Protein AF-A0A9J6E8Y3-F1 (afdb_monomer_lite)

Radius of gyration: 30.63 Å; chains: 1; bounding box: 75×66×110 Å

Structure (mmCIF, N/CA/C/O backbone):
data_AF-A0A9J6E8Y3-F1
#
_entry.id   AF-A0A9J6E8Y3-F1
#
loop_
_atom_site.group_PDB
_atom_site.id
_atom_site.type_symbol
_atom_site.label_atom_id
_atom_site.label_alt_id
_atom_site.label_comp_id
_atom_site.label_asym_id
_atom_site.label_entity_id
_atom_site.label_seq_id
_atom_site.pdbx_PDB_ins_code
_atom_site.Cartn_x
_atom_site.Cartn_y
_atom_site.Cartn_z
_atom_site.occupancy
_atom_site.B_iso_or_equiv
_atom_site.auth_seq_id
_atom_site.auth_comp_id
_atom_site.auth_asym_id
_atom_site.auth_atom_id
_atom_site.pdbx_PDB_model_num
ATOM 1 N N . MET A 1 1 ? -19.024 6.541 -86.209 1.00 47.06 1 MET A N 1
ATOM 2 C CA . MET A 1 1 ? -19.039 7.442 -85.041 1.00 47.06 1 MET A CA 1
ATOM 3 C C . MET A 1 1 ? -19.073 6.530 -83.835 1.00 47.06 1 MET A C 1
ATOM 5 O O . MET A 1 1 ? -20.155 6.164 -83.417 1.00 47.06 1 MET A O 1
ATOM 9 N N . ASP A 1 2 ? -17.907 6.104 -83.358 1.00 42.78 2 ASP A N 1
ATOM 10 C CA . ASP A 1 2 ? -17.785 5.217 -82.199 1.00 42.78 2 ASP A CA 1
ATOM 11 C C . ASP A 1 2 ? -16.654 5.756 -81.327 1.00 42.78 2 ASP A C 1
ATOM 13 O O . ASP A 1 2 ? -15.483 5.717 -81.704 1.00 42.78 2 ASP A O 1
ATOM 17 N N . SER A 1 3 ? -17.037 6.342 -80.195 1.00 54.03 3 SER A N 1
ATOM 18 C CA . SER A 1 3 ? -16.137 6.921 -79.203 1.00 54.03 3 SER A CA 1
ATOM 19 C C . SER A 1 3 ? -15.977 5.929 -78.056 1.00 54.03 3 SER A C 1
ATOM 21 O O . SER A 1 3 ? -16.919 5.704 -77.298 1.00 54.03 3 SER A O 1
ATOM 23 N N . ALA A 1 4 ? -14.788 5.347 -77.918 1.00 57.12 4 ALA A N 1
ATOM 24 C CA . ALA A 1 4 ? -14.411 4.547 -76.757 1.00 57.12 4 ALA A CA 1
ATOM 25 C C . ALA A 1 4 ? -13.764 5.446 -75.681 1.00 57.12 4 ALA A C 1
ATOM 27 O O . ALA A 1 4 ? -12.891 6.252 -76.019 1.00 57.12 4 ALA A O 1
ATOM 28 N N . PRO A 1 5 ? -14.149 5.336 -74.396 1.00 63.78 5 PRO A N 1
ATOM 29 C CA . PRO A 1 5 ? -13.515 6.089 -73.323 1.00 63.78 5 PRO A CA 1
ATOM 30 C C . PRO A 1 5 ? -12.224 5.398 -72.863 1.00 63.78 5 PRO A C 1
ATOM 32 O O . PRO A 1 5 ? -12.223 4.243 -72.439 1.00 63.78 5 PRO A O 1
ATOM 35 N N . SER A 1 6 ? -11.119 6.138 -72.930 1.00 62.31 6 SER A N 1
ATOM 36 C CA . SER A 1 6 ? -9.823 5.765 -72.363 1.00 62.31 6 SER A CA 1
ATOM 37 C C . SER A 1 6 ? -9.877 5.879 -70.838 1.00 62.31 6 SER A C 1
ATOM 39 O O . SER A 1 6 ? -9.873 6.984 -70.297 1.00 62.31 6 SER A O 1
ATOM 41 N N . GLN A 1 7 ? -9.920 4.744 -70.140 1.00 59.31 7 GLN A N 1
ATOM 42 C CA . GLN A 1 7 ? -9.699 4.682 -68.696 1.00 59.31 7 GLN A CA 1
ATOM 43 C C . GLN A 1 7 ? -8.199 4.824 -68.414 1.00 59.31 7 GLN A C 1
ATOM 45 O O . GLN A 1 7 ? -7.421 3.897 -68.628 1.00 59.31 7 GLN A O 1
ATOM 50 N N . HIS A 1 8 ? -7.793 6.007 -67.957 1.00 56.06 8 HIS A N 1
ATOM 51 C CA . HIS A 1 8 ? -6.496 6.227 -67.326 1.00 56.06 8 HIS A CA 1
ATOM 52 C C . HIS A 1 8 ? -6.664 5.903 -65.838 1.00 56.06 8 HIS A C 1
ATOM 54 O O . HIS A 1 8 ? -7.360 6.618 -65.120 1.00 56.06 8 HIS A O 1
ATOM 60 N N . GLY A 1 9 ? -6.131 4.755 -65.420 1.00 51.41 9 GLY A N 1
ATOM 61 C CA . GLY A 1 9 ? -6.117 4.325 -64.028 1.00 51.41 9 GLY A CA 1
ATOM 62 C C . GLY A 1 9 ? -5.020 5.058 -63.265 1.00 51.41 9 GLY A C 1
ATOM 63 O O . GLY A 1 9 ? -3.838 4.869 -63.542 1.00 51.41 9 GLY A O 1
ATOM 64 N N . ASP A 1 10 ? -5.429 5.892 -62.315 1.00 51.56 10 ASP A N 1
ATOM 65 C CA . ASP A 1 10 ? -4.560 6.509 -61.319 1.00 51.56 10 ASP A CA 1
ATOM 66 C C . ASP A 1 10 ? -4.116 5.460 -60.282 1.00 51.56 10 ASP A C 1
ATOM 68 O O . ASP A 1 10 ? -4.697 5.334 -59.203 1.00 51.56 10 ASP A O 1
ATOM 72 N N . ASP A 1 11 ? -3.047 4.721 -60.582 1.00 52.81 11 ASP A N 1
ATOM 73 C CA . ASP A 1 11 ? -2.334 3.868 -59.617 1.00 52.81 11 ASP A CA 1
ATOM 74 C C . ASP A 1 11 ? -1.372 4.705 -58.747 1.00 52.81 11 ASP A C 1
ATOM 76 O O . ASP A 1 11 ? -0.169 4.461 -58.666 1.00 52.81 11 ASP A O 1
ATOM 80 N N . ALA A 1 12 ? -1.904 5.731 -58.079 1.00 56.31 12 ALA A N 1
ATOM 81 C CA . ALA A 1 12 ? -1.159 6.611 -57.175 1.00 56.31 12 ALA A CA 1
ATOM 82 C C . ALA A 1 12 ? -1.574 6.412 -55.708 1.00 56.31 12 ALA A C 1
ATOM 84 O O . ALA A 1 12 ? -1.752 7.372 -54.962 1.00 56.31 12 ALA A O 1
ATOM 85 N N . VAL A 1 13 ? -1.755 5.164 -55.265 1.00 60.94 13 VAL A N 1
ATOM 86 C CA . VAL A 1 13 ? -2.014 4.864 -53.844 1.00 60.94 13 VAL A CA 1
ATOM 87 C C . VAL A 1 13 ? -1.240 3.635 -53.388 1.00 60.94 13 VAL A C 1
ATOM 89 O O . VAL A 1 13 ? -1.820 2.630 -53.004 1.00 60.94 13 VAL A O 1
ATOM 92 N N . LEU A 1 14 ? 0.085 3.686 -53.362 1.00 57.25 14 LEU A N 1
ATOM 93 C CA . LEU A 1 14 ? 0.841 2.711 -52.580 1.00 57.25 14 LEU A CA 1
ATOM 94 C C . LEU A 1 14 ? 2.140 3.357 -52.109 1.00 57.25 14 LEU A C 1
ATOM 96 O O . LEU A 1 14 ? 2.824 3.990 -52.893 1.00 57.25 14 LEU A O 1
ATOM 100 N N . PHE A 1 15 ? 2.454 3.197 -50.823 1.00 56.44 15 PHE A N 1
ATOM 101 C CA . PHE A 1 15 ? 3.541 3.847 -50.070 1.00 56.44 15 PHE A CA 1
ATOM 102 C C . PHE A 1 15 ? 3.196 5.191 -49.421 1.00 56.44 15 PHE A C 1
ATOM 104 O O . PHE A 1 15 ? 3.874 6.199 -49.596 1.00 56.44 15 PHE A O 1
ATOM 111 N N . ALA A 1 16 ? 2.221 5.163 -48.505 1.00 61.44 16 ALA A N 1
ATOM 112 C CA . ALA A 1 16 ? 2.365 6.007 -47.322 1.00 61.44 16 ALA A CA 1
ATOM 113 C C . ALA A 1 16 ? 3.745 5.718 -46.684 1.00 61.44 16 ALA A C 1
ATOM 115 O O . ALA A 1 16 ? 4.087 4.537 -46.517 1.00 61.44 16 ALA A O 1
ATOM 116 N N . PRO A 1 17 ? 4.542 6.750 -46.353 1.00 79.81 17 PRO A N 1
ATOM 117 C CA . PRO A 1 17 ? 5.888 6.571 -45.828 1.00 79.81 17 PRO A CA 1
ATOM 118 C C . PRO A 1 17 ? 5.849 5.689 -44.579 1.00 79.81 17 PRO A C 1
ATOM 120 O O . PRO A 1 17 ? 4.964 5.817 -43.731 1.00 79.81 17 PRO A O 1
ATOM 123 N N . MET A 1 18 ? 6.802 4.762 -44.483 1.00 78.50 18 MET A N 1
ATOM 124 C CA . MET A 1 18 ? 6.899 3.761 -43.413 1.00 78.50 18 MET A CA 1
ATOM 125 C C . MET A 1 18 ? 6.806 4.383 -42.006 1.00 78.50 18 MET A C 1
ATOM 127 O O . MET A 1 18 ? 6.234 3.778 -41.099 1.00 78.50 18 MET A O 1
ATOM 131 N N . GLU A 1 19 ? 7.261 5.628 -41.851 1.00 77.25 19 GLU A N 1
ATOM 132 C CA . GLU A 1 19 ? 7.164 6.418 -40.619 1.00 77.25 19 GLU A CA 1
ATOM 133 C C . GLU A 1 19 ? 5.719 6.687 -40.167 1.00 77.25 19 GLU A C 1
ATOM 135 O O . GLU A 1 19 ? 5.410 6.557 -38.981 1.00 77.25 19 GLU A O 1
ATOM 140 N N . ALA A 1 20 ? 4.793 6.962 -41.093 1.00 80.69 20 ALA A N 1
ATOM 141 C CA . ALA A 1 20 ? 3.383 7.182 -40.758 1.00 80.69 20 ALA A CA 1
ATOM 142 C C . ALA A 1 20 ? 2.721 5.901 -40.218 1.00 80.69 20 ALA A C 1
ATOM 144 O O . ALA A 1 20 ? 1.856 5.950 -39.339 1.00 80.69 20 ALA A O 1
ATOM 145 N N . ARG A 1 21 ? 3.160 4.730 -40.703 1.00 83.69 21 ARG A N 1
ATOM 146 C CA . ARG A 1 21 ? 2.671 3.427 -40.225 1.00 83.69 21 ARG A CA 1
ATOM 147 C C . ARG A 1 21 ? 3.203 3.109 -38.828 1.00 83.69 21 ARG A C 1
ATOM 149 O O . ARG A 1 21 ? 2.446 2.580 -38.017 1.00 83.69 21 ARG A O 1
ATOM 156 N N . LEU A 1 22 ? 4.456 3.465 -38.534 1.00 85.19 22 LEU A N 1
ATOM 157 C CA . LEU A 1 22 ? 5.054 3.298 -37.205 1.00 85.19 22 LEU A CA 1
ATOM 158 C C . LEU A 1 22 ? 4.384 4.206 -36.164 1.00 85.19 22 LEU A C 1
ATOM 160 O O . LEU A 1 22 ? 3.933 3.706 -35.136 1.00 85.19 22 LEU A O 1
ATOM 164 N N . SER A 1 23 ? 4.195 5.494 -36.465 1.00 84.38 23 SER A N 1
ATOM 165 C CA . SER A 1 23 ? 3.504 6.429 -35.560 1.00 84.38 23 SER A CA 1
ATOM 166 C C . SER A 1 23 ? 2.048 6.013 -35.280 1.00 84.38 23 SER A C 1
ATOM 168 O O . SER A 1 23 ? 1.566 6.071 -34.142 1.00 84.38 23 SER A O 1
ATOM 170 N N . SER A 1 24 ? 1.348 5.505 -36.302 1.00 87.50 24 SER A N 1
ATOM 171 C CA . SER A 1 24 ? -0.002 4.950 -36.144 1.00 87.50 24 SER A CA 1
ATOM 172 C C . SER A 1 24 ? -0.014 3.709 -35.242 1.00 87.50 24 SER A C 1
ATOM 174 O O . SER A 1 24 ? -0.902 3.562 -34.398 1.00 87.50 24 SER A O 1
ATOM 176 N N . LEU A 1 25 ? 0.984 2.829 -35.374 1.00 86.75 25 LEU A N 1
ATOM 177 C CA . LEU A 1 25 ? 1.118 1.635 -34.540 1.00 86.75 25 LEU A CA 1
ATOM 178 C C . LEU A 1 25 ? 1.367 1.998 -33.068 1.00 86.75 25 LEU A C 1
ATOM 180 O O . LEU A 1 25 ? 0.692 1.459 -32.193 1.00 86.75 25 LEU A O 1
ATOM 184 N N . GLU A 1 26 ? 2.275 2.937 -32.796 1.00 87.62 26 GLU A N 1
ATOM 185 C CA . GLU A 1 26 ? 2.577 3.409 -31.438 1.00 87.62 26 GLU A CA 1
ATOM 186 C C . GLU A 1 26 ? 1.341 4.001 -30.758 1.00 87.62 26 GLU A C 1
ATOM 188 O O . GLU A 1 26 ? 1.025 3.655 -29.617 1.00 87.62 26 GLU A O 1
ATOM 193 N N . THR A 1 27 ? 0.580 4.818 -31.491 1.00 89.50 27 THR A N 1
ATOM 194 C CA . THR A 1 27 ? -0.667 5.414 -30.992 1.00 89.50 27 THR A CA 1
ATOM 195 C C . THR A 1 27 ? -1.702 4.339 -30.643 1.00 89.50 27 THR A C 1
ATOM 197 O O . THR A 1 27 ? -2.348 4.397 -29.592 1.00 89.50 27 THR A O 1
ATOM 200 N N . ARG A 1 28 ? -1.840 3.307 -31.487 1.00 89.56 28 ARG A N 1
ATOM 201 C CA . ARG A 1 28 ? -2.755 2.181 -31.235 1.00 89.56 28 ARG A CA 1
ATOM 202 C C . ARG A 1 28 ? -2.313 1.332 -30.046 1.00 89.56 28 ARG A C 1
ATOM 204 O O . ARG A 1 28 ? -3.158 0.936 -29.248 1.00 89.56 28 ARG A O 1
ATOM 211 N N . MET A 1 29 ? -1.015 1.070 -29.901 1.00 84.38 29 MET A N 1
ATOM 212 C CA . MET A 1 29 ? -0.484 0.330 -28.754 1.00 84.38 29 MET A CA 1
ATOM 213 C C . MET A 1 29 ? -0.703 1.090 -27.444 1.00 84.38 29 MET A C 1
ATOM 215 O O . MET A 1 29 ? -1.166 0.487 -26.478 1.00 84.38 29 MET A O 1
ATOM 219 N N . ALA A 1 30 ? -0.457 2.404 -27.420 1.00 81.62 30 ALA A N 1
ATOM 220 C CA . ALA A 1 30 ? -0.732 3.238 -26.252 1.00 81.62 30 ALA A CA 1
ATOM 221 C C . ALA A 1 30 ? -2.218 3.189 -25.850 1.00 81.62 30 ALA A C 1
ATOM 223 O O . ALA A 1 30 ? -2.527 2.978 -24.681 1.00 81.62 30 ALA A O 1
ATOM 224 N N . SER A 1 31 ? -3.133 3.284 -26.822 1.00 88.12 31 SER A N 1
ATOM 225 C CA . SER A 1 31 ? -4.583 3.202 -26.583 1.00 88.12 31 SER A CA 1
ATOM 226 C C . SER A 1 31 ? -5.043 1.835 -26.053 1.00 88.12 31 SER A C 1
ATOM 228 O O . SER A 1 31 ? -5.917 1.762 -25.185 1.00 88.12 31 SER A O 1
ATOM 230 N N . ILE A 1 32 ? -4.454 0.735 -26.534 1.00 82.38 32 ILE A N 1
ATOM 231 C CA . ILE A 1 32 ? -4.762 -0.611 -26.026 1.00 82.38 32 ILE A CA 1
ATOM 232 C C . ILE A 1 32 ? -4.298 -0.751 -24.574 1.00 82.38 32 ILE A C 1
ATOM 234 O O . ILE A 1 32 ? -5.052 -1.261 -23.747 1.00 82.38 32 ILE A O 1
ATOM 238 N N . VAL A 1 33 ? -3.090 -0.276 -24.254 1.00 76.19 33 VAL A N 1
ATOM 239 C CA . VAL A 1 33 ? -2.549 -0.335 -22.888 1.00 76.19 33 VAL A CA 1
ATOM 240 C C . VAL A 1 33 ? -3.447 0.432 -21.918 1.00 76.19 33 VAL A C 1
ATOM 242 O O . VAL A 1 33 ? -3.853 -0.147 -20.913 1.00 76.19 33 VAL A O 1
ATOM 245 N N . THR A 1 34 ? -3.855 1.662 -22.247 1.00 73.38 34 THR A N 1
ATOM 246 C CA . THR A 1 34 ? -4.758 2.442 -21.381 1.00 73.38 34 THR A CA 1
ATOM 247 C C . THR A 1 34 ? -6.118 1.765 -21.210 1.00 73.38 34 THR A C 1
ATOM 249 O O . THR A 1 34 ? -6.643 1.704 -20.106 1.00 73.38 34 THR A O 1
ATOM 252 N N . THR A 1 35 ? -6.664 1.164 -22.274 1.00 82.38 35 THR A N 1
ATOM 253 C CA . THR A 1 35 ? -7.961 0.463 -22.208 1.00 82.38 35 THR A CA 1
ATOM 254 C C . THR A 1 35 ? -7.904 -0.778 -21.309 1.00 82.38 35 THR A C 1
ATOM 256 O O . THR A 1 35 ? -8.867 -1.088 -20.604 1.00 82.38 35 THR A O 1
ATOM 259 N N . ILE A 1 36 ? -6.788 -1.515 -21.333 1.00 71.19 36 ILE A N 1
ATOM 260 C CA . ILE A 1 36 ? -6.585 -2.677 -20.458 1.00 71.19 36 ILE A CA 1
ATOM 261 C C . ILE A 1 36 ? -6.438 -2.220 -19.006 1.00 71.19 36 ILE A C 1
ATOM 263 O O . ILE A 1 36 ? -7.075 -2.806 -18.131 1.00 71.19 36 ILE A O 1
ATOM 267 N N . GLU A 1 37 ? -5.654 -1.169 -18.752 1.00 67.19 37 GLU A N 1
ATOM 268 C CA . GLU A 1 37 ? -5.503 -0.591 -17.413 1.00 67.19 37 GLU A CA 1
ATOM 269 C C . GLU A 1 37 ? -6.859 -0.158 -16.839 1.00 67.19 37 GLU A C 1
ATOM 271 O O . GLU A 1 37 ? -7.216 -0.587 -15.741 1.00 67.19 37 GLU A O 1
ATOM 276 N N . ASP A 1 38 ? -7.667 0.574 -17.611 1.00 65.69 38 ASP A N 1
ATOM 277 C CA . ASP A 1 38 ? -8.990 1.040 -17.181 1.00 65.69 38 ASP A CA 1
ATOM 278 C C . ASP A 1 38 ? -9.945 -0.124 -16.863 1.00 65.69 38 ASP A C 1
ATOM 280 O O . ASP A 1 38 ? -10.665 -0.097 -15.861 1.00 65.69 38 ASP A O 1
ATOM 284 N N . ARG A 1 39 ? -9.933 -1.192 -17.674 1.00 72.06 39 ARG A N 1
ATOM 285 C CA . ARG A 1 39 ? -10.770 -2.383 -17.441 1.00 72.06 39 ARG A CA 1
ATOM 286 C C . ARG A 1 39 ? -10.349 -3.172 -16.206 1.00 72.06 39 ARG A C 1
ATOM 288 O O . ARG A 1 39 ? -11.213 -3.646 -15.464 1.00 72.06 39 ARG A O 1
ATOM 295 N N . VAL A 1 40 ? -9.045 -3.322 -15.977 1.00 67.00 40 VAL A N 1
ATOM 296 C CA . VAL A 1 40 ? -8.519 -3.997 -14.783 1.00 67.00 40 VAL A CA 1
ATOM 297 C C . VAL A 1 40 ? -8.877 -3.195 -13.534 1.00 67.00 40 VAL A C 1
ATOM 299 O O . VAL A 1 40 ? -9.395 -3.771 -12.579 1.00 67.00 40 VAL A O 1
ATOM 302 N N . VAL A 1 41 ? -8.695 -1.871 -13.565 1.00 67.69 41 VAL A N 1
ATOM 303 C CA . VAL A 1 41 ? -9.072 -0.980 -12.459 1.00 67.69 41 VAL A CA 1
ATOM 304 C C . VAL A 1 41 ? -10.571 -1.069 -12.170 1.00 67.69 41 VAL A C 1
ATOM 306 O O . VAL A 1 41 ? -10.944 -1.300 -11.024 1.00 67.69 41 VAL A O 1
ATOM 309 N N . ALA A 1 42 ? -11.438 -0.987 -13.185 1.00 64.69 42 ALA A N 1
ATOM 310 C CA . ALA A 1 42 ? -12.888 -1.095 -12.998 1.00 64.69 42 ALA A CA 1
ATOM 311 C C . ALA A 1 42 ? -13.316 -2.450 -12.399 1.00 64.69 42 ALA A C 1
ATOM 313 O O . ALA A 1 42 ? -14.188 -2.509 -11.525 1.00 64.69 42 ALA A O 1
ATOM 314 N N . THR A 1 43 ? -12.676 -3.539 -12.830 1.00 65.25 43 THR A N 1
ATOM 315 C CA . THR A 1 43 ? -12.947 -4.888 -12.311 1.00 65.25 43 THR A CA 1
ATOM 316 C C . THR A 1 43 ? -12.526 -5.005 -10.846 1.00 65.25 43 THR A C 1
ATOM 318 O O . THR A 1 43 ? -13.314 -5.453 -10.016 1.00 65.25 43 THR A O 1
ATOM 321 N N . LEU A 1 44 ? -11.324 -4.535 -10.499 1.00 61.41 44 LEU A N 1
ATOM 322 C CA . LEU A 1 44 ? -10.839 -4.529 -9.117 1.00 61.41 44 LEU A CA 1
ATOM 323 C C . LEU A 1 44 ? -11.705 -3.638 -8.219 1.00 61.41 44 LEU A C 1
ATOM 325 O O . LEU A 1 44 ? -12.080 -4.058 -7.128 1.00 61.41 44 LEU A O 1
ATOM 329 N N . GLN A 1 45 ? -12.100 -2.452 -8.692 1.00 63.38 45 GLN A N 1
ATOM 330 C CA . GLN A 1 45 ? -12.996 -1.548 -7.966 1.00 63.38 45 GLN A CA 1
ATOM 331 C C . GLN A 1 45 ? -14.340 -2.226 -7.653 1.00 63.38 45 GLN A C 1
ATOM 333 O O . GLN A 1 45 ? -14.858 -2.091 -6.548 1.00 63.38 45 GLN A O 1
ATOM 338 N N . THR A 1 46 ? -14.881 -2.993 -8.606 1.00 60.38 46 THR A N 1
ATOM 339 C CA . THR A 1 46 ? -16.133 -3.744 -8.425 1.00 60.38 46 THR A CA 1
ATOM 340 C C . THR A 1 46 ? -15.987 -4.814 -7.345 1.00 60.38 46 THR A C 1
ATOM 342 O O . THR A 1 46 ? -16.827 -4.887 -6.454 1.00 60.38 46 THR A O 1
ATOM 345 N N . VAL A 1 47 ? -14.897 -5.589 -7.370 1.00 59.69 47 VAL A N 1
ATOM 346 C CA . VAL A 1 47 ? -14.612 -6.611 -6.347 1.00 59.69 47 VAL A CA 1
ATOM 347 C C . VAL A 1 47 ? -14.459 -5.980 -4.961 1.00 59.69 47 VAL A C 1
ATOM 349 O O . VAL A 1 47 ? -15.008 -6.490 -3.986 1.00 59.69 47 VAL A O 1
ATOM 352 N N . PHE A 1 48 ? -13.768 -4.843 -4.863 1.00 54.78 48 PHE A N 1
ATOM 353 C CA . PHE A 1 48 ? -13.579 -4.154 -3.587 1.00 54.78 48 PHE A CA 1
ATOM 354 C C . PHE A 1 48 ? -14.865 -3.529 -3.035 1.00 54.78 48 PHE A C 1
ATOM 356 O O . PHE A 1 48 ? -15.057 -3.536 -1.821 1.00 54.78 48 PHE A O 1
ATOM 363 N N . ASN A 1 49 ? -15.774 -3.057 -3.893 1.00 53.47 49 ASN A N 1
ATOM 364 C CA . ASN A 1 49 ? -17.070 -2.516 -3.469 1.00 53.47 49 ASN A CA 1
ATOM 365 C C . ASN A 1 49 ? -18.009 -3.581 -2.871 1.00 53.47 49 ASN A C 1
ATOM 367 O O . ASN A 1 49 ? -18.971 -3.228 -2.192 1.00 53.47 49 ASN A O 1
ATOM 371 N N . CYS A 1 50 ? -17.747 -4.874 -3.093 1.00 49.12 50 CYS A N 1
ATOM 372 C CA . CYS A 1 50 ? -18.523 -5.963 -2.497 1.00 49.12 50 CYS A CA 1
ATOM 373 C C . CYS A 1 50 ? -18.154 -6.259 -1.033 1.00 49.12 50 CYS A C 1
ATOM 375 O O . CYS A 1 50 ? -18.844 -7.058 -0.403 1.00 49.12 50 CYS A O 1
ATOM 377 N N . ILE A 1 51 ? -17.098 -5.644 -0.483 1.00 52.03 51 ILE A N 1
ATOM 378 C CA . ILE A 1 51 ? -16.676 -5.835 0.912 1.00 52.03 51 ILE A CA 1
ATOM 379 C C . ILE A 1 51 ? -17.248 -4.685 1.760 1.00 52.03 51 ILE A C 1
ATOM 381 O O . ILE A 1 51 ? -16.781 -3.547 1.635 1.00 52.03 51 ILE A O 1
ATOM 385 N N . PRO A 1 52 ? -18.247 -4.939 2.631 1.00 52.94 52 PRO A N 1
ATOM 386 C CA . PRO A 1 52 ? -18.839 -3.898 3.459 1.00 52.94 52 PRO A CA 1
ATOM 387 C C . PRO A 1 52 ? -17.782 -3.226 4.335 1.00 52.94 52 PRO A C 1
ATOM 389 O O . PRO A 1 52 ? -17.027 -3.886 5.043 1.00 52.94 52 PRO A O 1
ATOM 392 N N . GLY A 1 53 ? -17.744 -1.898 4.292 1.00 62.44 53 GLY A N 1
ATOM 393 C CA . GLY A 1 53 ? -16.880 -1.098 5.153 1.00 62.44 53 GLY A CA 1
ATOM 394 C C . GLY A 1 53 ? -15.462 -0.843 4.630 1.00 62.44 53 GLY A C 1
ATOM 395 O O . GLY A 1 53 ? -14.682 -0.175 5.310 1.00 62.44 53 GLY A O 1
ATOM 396 N N . MET A 1 54 ? -15.118 -1.315 3.427 1.00 53.31 54 MET A N 1
ATOM 397 C CA . MET A 1 54 ? -13.804 -1.069 2.831 1.00 53.31 54 MET A CA 1
ATOM 398 C C . MET A 1 54 ? -13.884 -0.034 1.707 1.00 53.31 54 MET A C 1
ATOM 400 O O . MET A 1 54 ? -14.725 -0.126 0.816 1.00 53.31 54 MET A O 1
ATOM 404 N N . ARG A 1 55 ? -12.983 0.957 1.729 1.00 69.75 55 ARG A N 1
ATOM 405 C CA . ARG A 1 55 ? -12.844 1.938 0.644 1.00 69.75 55 ARG A CA 1
ATOM 406 C C . ARG A 1 55 ? -11.422 1.911 0.105 1.00 69.75 55 ARG A C 1
ATOM 408 O O . ARG A 1 55 ? -10.483 2.299 0.802 1.00 69.75 55 ARG A O 1
ATOM 415 N N . VAL A 1 56 ? -11.288 1.469 -1.143 1.00 70.56 56 VAL A N 1
ATOM 416 C CA . VAL A 1 56 ? -10.032 1.529 -1.894 1.00 70.56 56 VAL A CA 1
ATOM 417 C C . VAL A 1 56 ? -10.077 2.749 -2.800 1.00 70.56 56 VAL A C 1
ATOM 419 O O . VAL A 1 56 ? -10.908 2.838 -3.707 1.00 70.56 56 VAL A O 1
ATOM 422 N N . THR A 1 57 ? -9.184 3.698 -2.542 1.00 75.94 57 THR A N 1
ATOM 423 C CA . THR A 1 57 ? -9.004 4.869 -3.403 1.00 75.94 57 THR A CA 1
ATOM 424 C C . THR A 1 57 ? -7.690 4.703 -4.150 1.00 75.94 57 THR A C 1
ATOM 426 O O . THR A 1 57 ? -6.637 4.523 -3.538 1.00 75.94 57 THR A O 1
ATOM 429 N N . GLN A 1 58 ? -7.737 4.759 -5.479 1.00 72.88 58 GLN A N 1
ATOM 430 C CA . GLN A 1 58 ? -6.533 4.841 -6.297 1.00 72.88 58 GLN A CA 1
ATOM 431 C C . GLN A 1 58 ? -6.244 6.310 -6.591 1.00 72.88 58 GLN A C 1
ATOM 433 O O . GLN A 1 58 ? -7.109 7.030 -7.093 1.00 72.88 58 GLN A O 1
ATOM 438 N N . LEU A 1 59 ? -5.035 6.772 -6.268 1.00 65.94 59 LEU A N 1
ATOM 439 C CA . LEU A 1 59 ? -4.690 8.168 -6.508 1.00 65.94 59 LEU A CA 1
ATOM 440 C C . LEU A 1 59 ? -4.372 8.397 -7.999 1.00 65.94 59 LEU A C 1
ATOM 442 O O . LEU A 1 59 ? -3.480 7.725 -8.534 1.00 65.94 59 LEU A O 1
ATOM 446 N N . PRO A 1 60 ? -5.018 9.359 -8.687 1.00 63.09 60 PRO A N 1
ATOM 447 C CA . PRO A 1 60 ? -4.708 9.635 -10.083 1.00 63.09 60 PRO A CA 1
ATOM 448 C C . PRO A 1 60 ? -3.303 10.238 -10.215 1.00 63.09 60 PRO A C 1
ATOM 450 O O . PRO A 1 60 ? -3.042 11.350 -9.749 1.00 63.09 60 PRO A O 1
ATOM 453 N N . GLN A 1 61 ? -2.385 9.545 -10.901 1.00 58.47 61 GLN A N 1
ATOM 454 C CA . GLN A 1 61 ? -1.010 10.037 -11.105 1.00 58.47 61 GLN A CA 1
ATOM 455 C C . GLN A 1 61 ? -0.965 11.408 -11.809 1.00 58.47 61 GLN A C 1
ATOM 457 O O . GLN A 1 61 ? -0.080 12.226 -11.537 1.00 58.47 61 GLN A O 1
ATOM 462 N N . HIS A 1 62 ? -1.933 11.698 -12.684 1.00 56.06 62 HIS A N 1
ATOM 463 C CA . HIS A 1 62 ? -1.999 12.956 -13.431 1.00 56.06 62 HIS A CA 1
ATOM 464 C C . HIS A 1 62 ? -2.337 14.169 -12.544 1.00 56.06 62 HIS A C 1
ATOM 466 O O . HIS A 1 62 ? -1.819 15.262 -12.786 1.00 56.06 62 HIS A O 1
ATOM 472 N N . ALA A 1 63 ? -3.129 13.989 -11.479 1.00 54.44 63 ALA A N 1
ATOM 473 C CA . ALA A 1 63 ? -3.528 15.075 -10.582 1.00 54.44 63 ALA A CA 1
ATOM 474 C C . ALA A 1 63 ? -2.321 15.661 -9.823 1.00 54.44 63 ALA A C 1
ATOM 476 O O . ALA A 1 63 ? -2.185 16.881 -9.688 1.00 54.44 63 ALA A O 1
ATOM 477 N N . LEU A 1 64 ? -1.380 14.805 -9.413 1.00 55.31 64 LEU A N 1
ATOM 478 C CA . LEU A 1 64 ? -0.144 15.228 -8.749 1.00 55.31 64 LEU A CA 1
ATOM 479 C C . LEU A 1 64 ? 0.862 15.854 -9.723 1.00 55.31 64 LEU A C 1
ATOM 481 O O . LEU A 1 64 ? 1.479 16.877 -9.410 1.00 55.31 64 LEU A O 1
ATOM 485 N N . ASN A 1 65 ? 0.990 15.308 -10.936 1.00 51.47 65 ASN A N 1
ATOM 486 C CA . ASN A 1 65 ? 1.856 15.885 -11.969 1.00 51.47 65 ASN A CA 1
ATOM 487 C C . ASN A 1 65 ? 1.371 17.276 -12.425 1.00 51.47 65 ASN A C 1
ATOM 489 O O . ASN A 1 65 ? 2.194 18.163 -12.662 1.00 51.47 65 ASN A O 1
ATOM 493 N N . SER A 1 66 ? 0.055 17.519 -12.458 1.00 52.16 66 SER A N 1
ATOM 494 C CA . SER A 1 66 ? -0.505 18.843 -12.763 1.00 52.16 66 SER A CA 1
ATOM 495 C C . SER A 1 66 ? -0.291 19.870 -11.642 1.00 52.16 66 SER A C 1
ATOM 497 O O . SER A 1 66 ? -0.167 21.062 -11.924 1.00 52.16 66 SER A O 1
ATOM 499 N N . ARG A 1 67 ? -0.223 19.453 -10.371 1.00 52.28 67 ARG A N 1
ATOM 500 C CA . ARG A 1 67 ? 0.165 20.356 -9.270 1.00 52.28 67 ARG A CA 1
ATOM 501 C C . ARG A 1 67 ? 1.663 20.677 -9.316 1.00 52.28 67 ARG A C 1
ATOM 503 O O . ARG A 1 67 ? 2.064 21.807 -9.040 1.00 52.28 67 ARG A O 1
ATOM 510 N N . ARG A 1 68 ? 2.486 19.725 -9.773 1.00 51.22 68 ARG A N 1
ATOM 511 C CA . ARG A 1 68 ? 3.934 19.895 -9.982 1.00 51.22 68 ARG A CA 1
ATOM 512 C C . ARG A 1 68 ? 4.269 20.950 -11.043 1.00 51.22 68 ARG A C 1
ATOM 514 O O . ARG A 1 68 ? 5.226 21.698 -10.856 1.00 51.22 68 ARG A O 1
ATOM 521 N N . SER A 1 69 ? 3.497 21.045 -12.128 1.00 47.09 69 SER A N 1
ATOM 522 C CA . SER A 1 69 ? 3.697 22.084 -13.154 1.00 47.09 69 SER A CA 1
ATOM 523 C C . SER A 1 69 ? 3.321 23.484 -12.655 1.00 47.09 69 SER A C 1
ATOM 525 O O . SER A 1 69 ? 3.998 24.450 -13.004 1.00 47.09 69 SER A O 1
ATOM 527 N N . LYS A 1 70 ? 2.322 23.598 -11.766 1.00 51.59 70 LYS A N 1
ATOM 528 C CA . LYS A 1 70 ? 1.982 24.864 -11.092 1.00 51.59 70 LYS A CA 1
ATOM 529 C C . LYS A 1 70 ? 3.071 25.312 -10.110 1.00 51.59 70 LYS A C 1
ATOM 531 O O . LYS A 1 70 ? 3.453 26.475 -10.148 1.00 51.59 70 LYS A O 1
ATOM 536 N N . LEU A 1 71 ? 3.643 24.399 -9.317 1.00 44.12 71 LEU A N 1
ATOM 537 C CA . LEU A 1 71 ? 4.778 24.718 -8.435 1.00 44.12 71 LEU A CA 1
ATOM 538 C C . LEU A 1 71 ? 6.058 25.075 -9.210 1.00 44.12 71 LEU A C 1
ATOM 540 O O . LEU A 1 71 ? 6.757 26.011 -8.833 1.00 44.12 71 LEU A O 1
ATOM 544 N N . LYS A 1 72 ? 6.346 24.400 -10.333 1.00 43.22 72 LYS A N 1
ATOM 545 C CA . LYS A 1 72 ? 7.467 24.785 -11.210 1.00 43.22 72 LYS A CA 1
ATOM 546 C C . LYS A 1 72 ? 7.269 26.157 -11.865 1.00 43.22 72 LYS A C 1
ATOM 548 O O . LYS A 1 72 ? 8.253 26.862 -12.048 1.00 43.22 72 LYS A O 1
ATOM 553 N N . ARG A 1 73 ? 6.032 26.567 -12.180 1.00 38.81 73 ARG A N 1
ATOM 554 C CA . ARG A 1 73 ? 5.752 27.908 -12.735 1.00 38.81 73 ARG A CA 1
ATOM 555 C C . ARG A 1 73 ? 6.043 29.041 -11.752 1.00 38.81 73 ARG A C 1
ATOM 557 O O . ARG A 1 73 ? 6.454 30.100 -12.197 1.00 38.81 73 ARG A O 1
ATOM 564 N N . VAL A 1 74 ? 5.883 28.806 -10.450 1.00 41.44 74 VAL A N 1
ATOM 565 C CA . VAL A 1 74 ? 6.230 29.788 -9.405 1.00 41.44 74 VAL A CA 1
ATOM 566 C C . VAL A 1 74 ? 7.748 29.847 -9.167 1.00 41.44 74 VAL A C 1
ATOM 568 O O . VAL A 1 74 ? 8.272 30.879 -8.774 1.00 41.44 74 VAL A O 1
ATOM 571 N N . SER A 1 75 ? 8.474 28.766 -9.469 1.00 36.75 75 SER A N 1
ATOM 572 C CA . SER A 1 75 ? 9.931 28.667 -9.291 1.00 36.75 75 SER A CA 1
ATOM 573 C C . SER A 1 75 ? 10.762 29.131 -10.498 1.00 36.75 75 SER A C 1
ATOM 575 O O . SER A 1 75 ? 11.974 29.257 -10.358 1.00 36.75 75 SER A O 1
ATOM 577 N N . ASN A 1 76 ? 10.160 29.349 -11.674 1.00 31.41 76 ASN A N 1
ATOM 578 C CA . ASN A 1 76 ? 10.895 29.652 -12.916 1.00 31.41 76 ASN A CA 1
ATOM 579 C C . ASN A 1 76 ? 10.906 31.138 -13.311 1.00 31.41 76 ASN A C 1
ATOM 581 O O . ASN A 1 76 ? 11.346 31.480 -14.405 1.00 31.41 76 ASN A O 1
ATOM 585 N N . SER A 1 77 ? 10.467 32.031 -12.429 1.00 35.31 77 SER A N 1
ATOM 586 C CA . SER A 1 77 ? 10.642 33.476 -12.580 1.00 35.31 77 SER A CA 1
ATOM 587 C C . SER A 1 77 ? 11.789 33.974 -11.700 1.00 35.31 77 SER A C 1
ATOM 589 O O . SER A 1 77 ? 11.556 34.767 -10.799 1.00 35.31 77 SER A O 1
ATOM 591 N N . GLN A 1 78 ? 13.011 33.480 -11.930 1.00 33.56 78 GLN A N 1
ATOM 592 C CA . GLN A 1 78 ? 14.266 34.187 -11.633 1.00 33.56 78 GLN A CA 1
ATOM 593 C C . GLN A 1 78 ? 15.497 33.387 -12.091 1.00 33.56 78 GLN A C 1
ATOM 595 O O . GLN A 1 78 ? 15.559 32.173 -11.927 1.00 33.56 78 GLN A O 1
ATOM 600 N N . ALA A 1 79 ? 16.484 34.140 -12.586 1.00 28.45 79 ALA A N 1
ATOM 601 C CA . ALA A 1 79 ? 17.892 33.796 -12.800 1.00 28.45 79 ALA A CA 1
ATOM 602 C C . ALA A 1 79 ? 18.266 32.983 -14.058 1.00 28.45 79 ALA A C 1
ATOM 604 O O . ALA A 1 79 ? 18.483 31.776 -14.032 1.00 28.45 79 ALA A O 1
ATOM 605 N N . SER A 1 80 ? 18.475 33.726 -15.148 1.00 30.38 80 SER A N 1
ATOM 606 C CA . SER A 1 80 ? 19.479 33.436 -16.174 1.00 30.38 80 SER A CA 1
ATOM 607 C C . SER A 1 80 ? 20.874 33.831 -15.673 1.00 30.38 80 SER A C 1
ATOM 609 O O . SER A 1 80 ? 21.051 34.993 -15.315 1.00 30.38 80 SER A O 1
ATOM 611 N N . TRP A 1 81 ? 21.858 32.930 -15.718 1.00 23.89 81 TRP A N 1
ATOM 612 C CA . TRP A 1 81 ? 23.291 33.272 -15.699 1.00 23.89 81 TRP A CA 1
ATOM 613 C C . TRP A 1 81 ? 24.081 32.300 -16.601 1.00 23.89 81 TRP A C 1
ATOM 615 O O . TRP A 1 81 ? 23.595 31.195 -16.857 1.00 23.89 81 TRP A O 1
ATOM 625 N N . PRO A 1 82 ? 25.227 32.731 -17.165 1.00 29.69 82 PRO A N 1
ATOM 626 C CA . PRO A 1 82 ? 25.691 32.287 -18.478 1.00 29.69 82 PRO A CA 1
ATOM 627 C C . PRO A 1 82 ? 26.688 31.119 -18.459 1.00 29.69 82 PRO A C 1
ATOM 629 O O . PRO A 1 82 ? 27.317 30.808 -17.450 1.00 29.69 82 PRO A O 1
ATOM 632 N N . LEU A 1 83 ? 26.830 30.519 -19.646 1.00 26.38 83 LEU A N 1
ATOM 633 C CA . LEU A 1 83 ? 27.878 29.584 -20.057 1.00 26.38 83 LEU A CA 1
ATOM 634 C C . LEU A 1 83 ? 29.290 30.157 -19.851 1.00 26.38 83 LEU A C 1
ATOM 636 O O . LEU A 1 83 ? 29.556 31.268 -20.300 1.00 26.38 83 LEU A O 1
ATOM 640 N N . SER A 1 84 ? 30.204 29.300 -19.386 1.00 25.19 84 SER A N 1
ATOM 641 C CA . SER A 1 84 ? 31.619 29.312 -19.780 1.00 25.19 84 SER A CA 1
ATOM 642 C C . SER A 1 84 ? 32.134 27.875 -19.918 1.00 25.19 84 SER A C 1
ATOM 644 O O . SER A 1 84 ? 31.874 27.025 -19.069 1.00 25.19 84 SER A O 1
ATOM 646 N N . GLN A 1 85 ? 32.836 27.620 -21.022 1.00 24.16 85 GLN A N 1
ATOM 647 C CA . GLN A 1 85 ? 33.588 26.401 -21.340 1.00 24.16 85 GLN A CA 1
ATOM 648 C C . GLN A 1 85 ? 34.957 26.400 -20.627 1.00 24.16 85 GLN A C 1
ATOM 650 O O . GLN A 1 85 ? 35.446 27.475 -20.288 1.00 24.16 85 GLN A O 1
ATOM 655 N N . VAL A 1 86 ? 35.596 25.225 -20.486 1.00 23.52 86 VAL A N 1
ATOM 656 C CA . VAL A 1 86 ? 36.929 24.868 -21.049 1.00 23.52 86 VAL A CA 1
ATOM 657 C C . VAL A 1 86 ? 37.554 23.634 -20.348 1.00 23.52 86 VAL A C 1
ATOM 659 O O . VAL A 1 86 ? 37.586 23.548 -19.127 1.00 23.52 86 VAL A O 1
ATOM 662 N N . ALA A 1 87 ? 38.095 22.754 -21.206 1.00 25.11 87 ALA A N 1
ATOM 663 C CA . ALA A 1 87 ? 39.194 21.776 -21.089 1.00 25.11 87 ALA A CA 1
ATOM 664 C C . ALA A 1 87 ? 39.080 20.484 -20.252 1.00 25.11 87 ALA A C 1
ATOM 666 O O . ALA A 1 87 ? 38.935 20.475 -19.035 1.00 25.11 87 ALA A O 1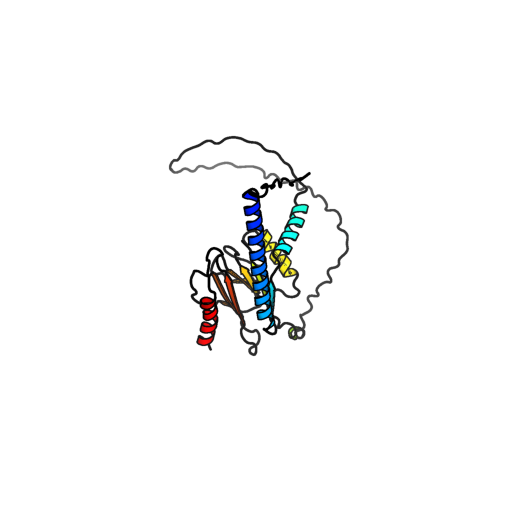
ATOM 667 N N . ALA A 1 88 ? 39.314 19.386 -20.978 1.00 26.83 88 ALA A N 1
ATOM 668 C CA . ALA A 1 88 ? 39.809 18.100 -20.510 1.00 26.83 88 ALA A CA 1
ATOM 669 C C . ALA A 1 88 ? 41.338 18.131 -20.333 1.00 26.83 88 ALA A C 1
ATOM 671 O O . ALA A 1 88 ? 42.014 18.740 -21.161 1.00 26.83 88 ALA A O 1
ATOM 672 N N . VAL A 1 89 ? 41.860 17.413 -19.331 1.00 26.23 89 VAL A N 1
ATOM 673 C CA . VAL A 1 89 ? 43.214 16.828 -19.312 1.00 26.23 89 VAL A CA 1
ATOM 674 C C . VAL A 1 89 ? 43.162 15.508 -18.532 1.00 26.23 89 VAL A C 1
ATOM 676 O O . VAL A 1 89 ? 42.438 15.384 -17.544 1.00 26.23 89 VAL A O 1
ATOM 679 N N . ASP A 1 90 ? 43.910 14.547 -19.057 1.00 29.03 90 ASP A N 1
ATOM 680 C CA . ASP A 1 90 ? 44.076 13.150 -18.672 1.00 29.03 90 ASP A CA 1
ATOM 681 C C . ASP A 1 90 ? 45.039 12.910 -17.485 1.00 29.03 90 ASP A C 1
ATOM 683 O O . ASP A 1 90 ? 45.847 13.761 -17.127 1.00 29.03 90 ASP A O 1
ATOM 687 N N . GLU A 1 91 ? 44.978 11.662 -17.006 1.00 31.14 91 GLU A N 1
ATOM 688 C CA . GLU A 1 91 ? 46.054 10.809 -16.462 1.00 31.14 91 GLU A CA 1
ATOM 689 C C . GLU A 1 91 ? 46.639 10.919 -15.025 1.00 31.14 91 GLU A C 1
ATOM 691 O O . GLU A 1 91 ? 47.240 11.897 -14.595 1.00 31.14 91 GLU A O 1
ATOM 696 N N . GLN A 1 92 ? 46.602 9.726 -14.401 1.00 28.80 92 GLN A N 1
ATOM 697 C CA . GLN A 1 92 ? 47.667 8.989 -13.695 1.00 28.80 92 GLN A CA 1
ATOM 698 C C . GLN A 1 92 ? 47.841 9.014 -12.157 1.00 28.80 92 GLN A C 1
ATOM 700 O O . GLN A 1 92 ? 47.935 10.024 -11.470 1.00 28.80 92 GLN A O 1
ATOM 705 N N . SER A 1 93 ? 47.936 7.766 -11.684 1.00 34.66 93 SER A N 1
ATOM 706 C CA . SER A 1 93 ? 48.277 7.157 -10.397 1.00 34.66 93 SER A CA 1
ATOM 707 C C . SER A 1 93 ? 49.571 7.639 -9.721 1.00 34.66 93 SER A C 1
ATOM 709 O O . SER A 1 93 ? 50.567 7.829 -10.408 1.00 34.66 93 SER A O 1
ATOM 711 N N . ASN A 1 94 ? 49.617 7.658 -8.374 1.00 34.34 94 ASN A N 1
ATOM 712 C CA . ASN A 1 94 ? 50.494 6.787 -7.551 1.00 34.34 94 ASN A CA 1
ATOM 713 C C . ASN A 1 94 ? 50.554 7.134 -6.038 1.00 34.34 94 ASN A C 1
ATOM 715 O O . ASN A 1 94 ? 50.628 8.288 -5.639 1.00 34.34 94 ASN A O 1
ATOM 719 N N . SER A 1 95 ? 50.548 6.056 -5.238 1.00 36.31 95 SER A N 1
ATOM 720 C CA . SER A 1 95 ? 51.266 5.738 -3.977 1.00 36.31 95 SER A CA 1
ATOM 721 C C . SER A 1 95 ? 51.611 6.785 -2.888 1.00 36.31 95 SER A C 1
ATOM 723 O O . SER A 1 95 ? 52.408 7.689 -3.102 1.00 36.31 95 SER A O 1
ATOM 725 N N . SER A 1 96 ? 51.153 6.469 -1.666 1.00 39.78 96 SER A N 1
ATOM 726 C CA . SER A 1 96 ? 51.876 6.327 -0.374 1.00 39.78 96 SER A CA 1
ATOM 727 C C . SER A 1 96 ? 52.983 7.317 0.061 1.00 39.78 96 SER A C 1
ATOM 729 O O . SER A 1 96 ? 54.026 7.389 -0.580 1.00 39.78 96 SER A O 1
ATOM 731 N N . THR A 1 97 ? 52.878 7.868 1.289 1.00 34.44 97 THR A N 1
ATOM 732 C CA . THR A 1 97 ? 53.709 7.555 2.500 1.00 34.44 97 THR A CA 1
ATOM 733 C C . THR A 1 97 ? 53.778 8.723 3.522 1.00 34.44 97 THR A C 1
ATOM 735 O O . THR A 1 97 ? 54.105 9.846 3.170 1.00 34.44 97 THR A O 1
ATOM 738 N N . ALA A 1 98 ? 53.458 8.387 4.782 1.00 38.66 98 ALA A N 1
ATOM 739 C CA . ALA A 1 98 ? 53.872 8.857 6.125 1.00 38.66 98 ALA A CA 1
ATOM 740 C C . ALA A 1 98 ? 54.358 10.299 6.483 1.00 38.66 98 ALA A C 1
ATOM 742 O O . ALA A 1 98 ? 55.280 10.848 5.895 1.00 38.66 98 ALA A O 1
ATOM 743 N N . THR A 1 99 ? 53.830 10.742 7.645 1.00 39.03 99 THR A N 1
ATOM 744 C CA . THR A 1 99 ? 54.442 11.471 8.797 1.00 39.03 99 THR A CA 1
ATOM 745 C C . THR A 1 99 ? 55.093 12.851 8.623 1.00 39.03 99 THR A C 1
ATOM 747 O O . THR A 1 99 ? 56.165 12.962 8.046 1.00 39.03 99 THR A O 1
ATOM 750 N N . SER A 1 100 ? 54.544 13.871 9.303 1.00 40.50 100 SER A N 1
ATOM 751 C CA . SER A 1 100 ? 55.116 14.442 10.545 1.00 40.50 100 SER A CA 1
ATOM 752 C C . SER A 1 100 ? 54.344 15.674 11.038 1.00 40.50 100 SER A C 1
ATOM 754 O O . SER A 1 100 ? 53.770 16.433 10.262 1.00 40.50 100 SER A O 1
ATOM 756 N N . GLU A 1 101 ? 54.345 15.833 12.359 1.00 44.06 101 GLU A N 1
ATOM 757 C CA . GLU A 1 101 ? 53.819 16.955 13.138 1.00 44.06 101 GLU A CA 1
ATOM 758 C C . GLU A 1 101 ? 54.641 18.242 12.925 1.00 44.06 101 GLU A C 1
ATOM 760 O O . GLU A 1 101 ? 55.831 18.162 12.634 1.00 44.06 101 GLU A O 1
ATOM 765 N N . VAL A 1 102 ? 54.026 19.417 13.128 1.00 44.66 102 VAL A N 1
ATOM 766 C CA . VAL A 1 102 ? 54.541 20.535 13.953 1.00 44.66 102 VAL A CA 1
ATOM 767 C C . VAL A 1 102 ? 53.534 21.696 13.957 1.00 44.66 102 VAL A C 1
ATOM 769 O O . VAL A 1 102 ? 52.961 22.089 12.944 1.00 44.66 102 VAL A O 1
ATOM 772 N N . SER A 1 103 ? 53.335 22.215 15.163 1.00 43.94 103 SER A N 1
ATOM 773 C CA . SER A 1 103 ? 52.461 23.296 15.608 1.00 43.94 103 SER A CA 1
ATOM 774 C C . SER A 1 103 ? 52.799 24.685 15.049 1.00 43.94 103 SER A C 1
ATOM 776 O O . SER A 1 103 ? 53.962 24.994 14.817 1.00 43.94 103 SER A O 1
ATOM 778 N N . THR A 1 104 ? 51.784 25.558 14.988 1.00 38.09 104 THR A N 1
ATOM 779 C CA . THR A 1 104 ? 51.714 26.965 15.472 1.00 38.09 104 THR A CA 1
ATOM 780 C C . THR A 1 104 ? 50.816 27.812 14.566 1.00 38.09 104 THR A C 1
ATOM 782 O O . THR A 1 104 ? 50.870 27.696 13.348 1.00 38.09 104 THR A O 1
ATOM 785 N N . GLY A 1 105 ? 49.998 28.695 15.153 1.00 36.19 105 GLY A N 1
ATOM 786 C CA . GLY A 1 105 ? 49.335 29.749 14.377 1.00 36.19 105 GLY A CA 1
ATOM 787 C C . GLY A 1 105 ? 48.003 30.231 14.934 1.00 36.19 105 GLY A C 1
ATOM 788 O O . GLY A 1 105 ? 46.947 29.733 14.568 1.00 36.19 105 GLY A O 1
ATOM 789 N N . LEU A 1 106 ? 48.068 31.231 15.808 1.00 42.19 106 LEU A N 1
ATOM 790 C CA . LEU A 1 106 ? 46.949 32.046 16.273 1.00 42.19 106 LEU A CA 1
ATOM 791 C C . LEU A 1 106 ? 46.268 32.836 15.135 1.00 42.19 106 LEU A C 1
ATOM 793 O O . LEU A 1 106 ? 46.923 33.276 14.198 1.00 42.19 106 LEU A O 1
ATOM 797 N N . SER A 1 107 ? 45.004 33.201 15.391 1.00 40.75 107 SER A N 1
ATOM 798 C CA . SER A 1 107 ? 44.371 34.470 14.983 1.00 40.75 107 SER A CA 1
ATOM 799 C C . SER A 1 107 ? 43.808 34.590 13.554 1.00 40.75 107 SER A C 1
ATOM 801 O O . SER A 1 107 ? 44.511 34.884 12.596 1.00 40.75 107 SER A O 1
ATOM 803 N N . SER A 1 108 ? 42.478 34.569 13.417 1.00 39.84 108 SER A N 1
ATOM 804 C CA . SER A 1 108 ? 41.670 35.805 13.357 1.00 39.84 108 SER A CA 1
ATOM 805 C C . SER A 1 108 ? 40.319 35.609 12.641 1.00 39.84 108 SER A C 1
ATOM 807 O O . SER A 1 108 ? 40.223 34.992 11.590 1.00 39.84 108 SER A O 1
ATOM 809 N N . ARG A 1 109 ? 39.286 36.206 13.252 1.00 41.94 109 ARG A N 1
ATOM 810 C CA . ARG A 1 109 ? 38.065 36.798 12.668 1.00 41.94 109 ARG A CA 1
ATOM 811 C C . ARG A 1 109 ? 37.173 35.950 11.746 1.00 41.94 109 ARG A C 1
ATOM 813 O O . ARG A 1 109 ? 37.383 35.826 10.547 1.00 41.94 109 ARG A O 1
ATOM 820 N N . ALA A 1 110 ? 36.037 35.559 12.324 1.00 47.94 110 ALA A N 1
ATOM 821 C CA . ALA A 1 110 ? 34.815 35.221 11.607 1.00 47.94 110 ALA A CA 1
ATOM 822 C C . ALA A 1 110 ? 34.285 36.422 10.788 1.00 47.94 110 ALA A C 1
ATOM 824 O O . ALA A 1 110 ? 34.160 37.519 11.344 1.00 47.94 110 ALA A O 1
ATOM 825 N N . PRO A 1 111 ? 33.914 36.241 9.508 1.00 55.38 111 PRO A N 1
ATOM 826 C CA . PRO A 1 111 ? 33.092 37.205 8.797 1.00 55.38 111 PRO A CA 1
ATOM 827 C C . PRO A 1 111 ? 31.624 37.024 9.200 1.00 55.38 111 PRO A C 1
ATOM 829 O O . PRO A 1 111 ? 30.992 35.998 8.952 1.00 55.38 111 PRO A O 1
ATOM 832 N N . VAL A 1 112 ? 31.095 38.054 9.854 1.00 53.72 112 VAL A N 1
ATOM 833 C CA . VAL A 1 112 ? 29.676 38.218 10.169 1.00 53.72 112 VAL A CA 1
ATOM 834 C C . VAL A 1 112 ? 28.922 38.445 8.856 1.00 53.72 112 VAL A C 1
ATOM 836 O O . VAL A 1 112 ? 29.249 39.351 8.093 1.00 53.72 112 VAL A O 1
ATOM 839 N N . SER A 1 113 ? 27.934 37.598 8.580 1.00 51.09 113 SER A N 1
ATOM 840 C CA . SER A 1 113 ? 27.037 37.725 7.429 1.00 51.09 113 SER A CA 1
ATOM 841 C C . SER A 1 113 ? 26.080 38.911 7.628 1.00 51.09 113 SER A C 1
ATOM 843 O O . SER A 1 113 ? 25.427 38.976 8.673 1.00 51.09 113 SER A O 1
ATOM 845 N N . PRO A 1 114 ? 25.940 39.836 6.658 1.00 55.25 114 PRO A N 1
ATOM 846 C CA . PRO A 1 114 ? 24.890 40.840 6.694 1.00 55.25 114 PRO A CA 1
ATOM 847 C C . PRO A 1 114 ? 23.598 40.234 6.131 1.00 55.25 114 PRO A C 1
ATOM 849 O O . PRO A 1 114 ? 23.334 40.286 4.931 1.00 55.25 114 PRO A O 1
ATOM 852 N N . PHE A 1 115 ? 22.773 39.656 7.005 1.00 41.56 115 PHE A N 1
ATOM 853 C CA . PHE A 1 115 ? 21.360 39.452 6.696 1.00 41.56 115 PHE A CA 1
ATOM 854 C C . PHE A 1 115 ? 20.662 40.813 6.748 1.00 41.56 115 PHE A C 1
ATOM 856 O O . PHE A 1 115 ? 20.372 41.343 7.820 1.00 41.56 115 PHE A O 1
ATOM 863 N N . ALA A 1 116 ? 20.415 41.392 5.575 1.00 44.47 116 ALA A N 1
ATOM 864 C CA . ALA A 1 116 ? 19.475 42.489 5.432 1.00 44.47 116 ALA A CA 1
ATOM 865 C C . ALA A 1 116 ? 18.063 41.955 5.723 1.00 44.47 116 ALA A C 1
ATOM 867 O O . ALA A 1 116 ? 17.530 41.119 4.991 1.00 44.47 116 ALA A O 1
ATOM 868 N N . LEU A 1 117 ? 17.496 42.429 6.829 1.00 46.53 117 LEU A N 1
ATOM 869 C CA . LEU A 1 117 ? 16.100 42.280 7.212 1.00 46.53 117 LEU A CA 1
ATOM 870 C C . LEU A 1 117 ? 15.244 43.029 6.178 1.00 46.53 117 LEU A C 1
ATOM 872 O O . LEU A 1 117 ? 15.100 44.247 6.244 1.00 46.53 117 LEU A O 1
ATOM 876 N N . VAL A 1 118 ? 14.739 42.310 5.178 1.00 49.00 118 VAL A N 1
ATOM 877 C CA . VAL A 1 118 ? 13.679 42.804 4.295 1.00 49.00 118 VAL A CA 1
ATOM 878 C C . VAL A 1 118 ? 12.361 42.375 4.922 1.00 49.00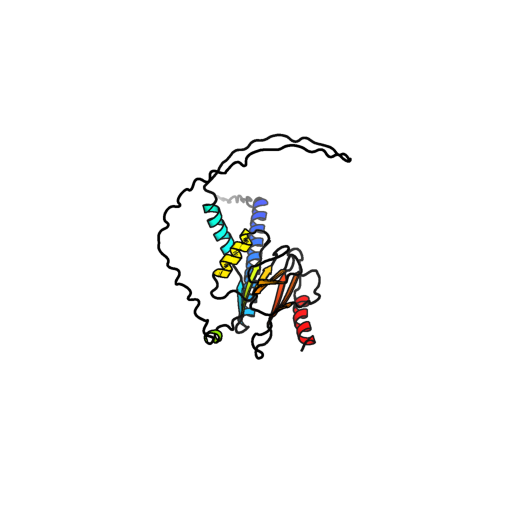 118 VAL A C 1
ATOM 880 O O . VAL A 1 118 ? 12.066 41.180 4.982 1.00 49.00 118 VAL A O 1
ATOM 883 N N . ASP A 1 119 ? 11.594 43.347 5.411 1.00 48.69 119 ASP A N 1
ATOM 884 C CA . ASP A 1 119 ? 10.239 43.123 5.906 1.00 48.69 119 ASP A CA 1
ATOM 885 C C . ASP A 1 119 ? 9.370 42.503 4.796 1.00 48.69 119 ASP A C 1
ATOM 887 O O . ASP A 1 119 ? 9.274 43.066 3.698 1.00 48.69 119 ASP A O 1
ATOM 891 N N . PRO A 1 120 ? 8.727 41.345 5.032 1.00 59.50 120 PRO A N 1
ATOM 892 C CA . PRO A 1 120 ? 7.767 40.808 4.086 1.00 59.50 120 PRO A CA 1
ATOM 893 C C . PRO A 1 120 ? 6.510 41.698 4.043 1.00 59.50 120 PRO A C 1
ATOM 895 O O . PRO A 1 120 ? 6.055 42.183 5.082 1.00 59.50 120 PRO A O 1
ATOM 898 N N . PRO A 1 121 ? 5.902 41.895 2.859 1.00 55.38 121 PRO A N 1
ATOM 899 C CA . PRO A 1 121 ? 4.676 42.671 2.727 1.00 55.38 121 PRO A CA 1
ATOM 900 C C . PRO A 1 121 ? 3.516 42.010 3.494 1.00 55.38 121 PRO A C 1
ATOM 902 O O . PRO A 1 121 ? 3.437 40.776 3.546 1.00 55.38 121 PRO A O 1
AT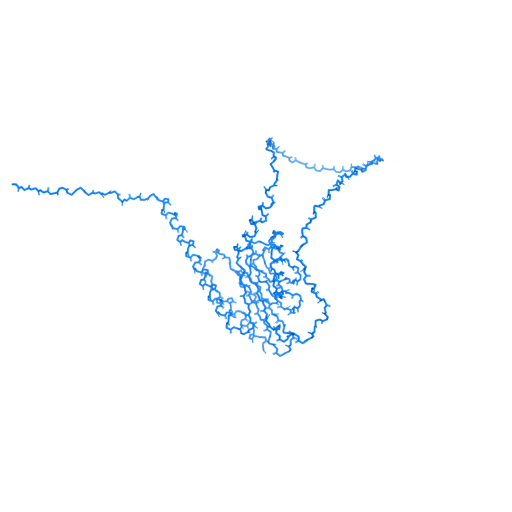OM 905 N N . PRO A 1 122 ? 2.581 42.799 4.057 1.00 45.78 122 PRO A N 1
ATOM 906 C CA . PRO A 1 122 ? 1.434 42.262 4.774 1.00 45.78 122 PRO A CA 1
ATOM 907 C C . PRO A 1 122 ? 0.548 41.461 3.815 1.00 45.78 122 PRO A C 1
ATOM 909 O O . PRO A 1 122 ? -0.005 41.992 2.850 1.00 45.78 122 PRO A O 1
ATOM 912 N N . LEU A 1 123 ? 0.418 40.161 4.081 1.00 46.44 123 LEU A N 1
ATOM 913 C CA . LEU A 1 123 ? -0.517 39.302 3.364 1.00 46.44 123 LEU A CA 1
ATOM 914 C C . LEU A 1 123 ? -1.963 39.645 3.761 1.00 46.44 123 LEU A C 1
ATOM 916 O O . LEU A 1 123 ? -2.230 39.933 4.932 1.00 46.44 123 LEU A O 1
ATOM 920 N N . PRO A 1 124 ? -2.916 39.590 2.815 1.00 36.06 124 PRO A N 1
ATOM 921 C CA . PRO A 1 124 ? -4.314 39.871 3.094 1.00 36.06 124 PRO A CA 1
ATOM 922 C C . PRO A 1 124 ? -4.900 38.836 4.062 1.00 36.06 124 PRO A C 1
ATOM 924 O O . PRO A 1 124 ? -4.992 37.643 3.770 1.00 36.06 124 PRO A O 1
ATOM 927 N N . LEU A 1 125 ? -5.348 39.334 5.215 1.00 42.97 125 LEU A N 1
ATOM 928 C CA . LEU A 1 125 ? -6.273 38.665 6.121 1.00 42.97 125 LEU A CA 1
ATOM 929 C C . LEU A 1 125 ? -7.543 38.269 5.362 1.00 42.97 125 LEU A C 1
ATOM 931 O O . LEU A 1 125 ? -8.360 39.130 5.037 1.00 42.97 125 LEU A O 1
ATOM 935 N N . LYS A 1 126 ? -7.715 36.970 5.112 1.00 41.84 126 LYS A N 1
ATOM 936 C CA . LYS A 1 126 ? -9.006 36.260 5.077 1.00 41.84 126 LYS A CA 1
ATOM 937 C C . LYS A 1 126 ? -8.751 34.797 4.745 1.00 41.84 126 LYS A C 1
ATOM 939 O O . LYS A 1 126 ? -8.630 34.444 3.588 1.00 41.84 126 LYS A O 1
ATOM 944 N N . TYR A 1 127 ? -8.626 33.989 5.786 1.00 33.00 127 TYR A N 1
ATOM 945 C CA . TYR A 1 127 ? -9.393 32.767 6.028 1.00 33.00 127 TYR A CA 1
ATOM 946 C C . TYR A 1 127 ? -9.002 32.368 7.443 1.00 33.00 127 TYR A C 1
ATOM 948 O O . TYR A 1 127 ? -7.894 31.897 7.678 1.00 33.00 127 TYR A O 1
ATOM 956 N N . ALA A 1 128 ? -9.880 32.656 8.403 1.00 30.41 128 ALA A N 1
ATOM 957 C CA . ALA A 1 128 ? -9.747 32.071 9.722 1.00 30.41 128 ALA A CA 1
ATOM 958 C C . ALA A 1 128 ? -9.802 30.548 9.526 1.00 30.41 128 ALA A C 1
ATOM 960 O O . ALA A 1 128 ? -10.824 30.055 9.038 1.00 30.41 128 ALA A O 1
ATOM 961 N N . PRO A 1 129 ? -8.744 29.791 9.861 1.00 38.97 129 PRO A N 1
ATOM 962 C CA . PRO A 1 129 ? -8.942 28.385 10.118 1.00 38.97 129 PRO A CA 1
ATOM 963 C C . PRO A 1 129 ? -9.872 28.358 11.322 1.00 38.97 129 PRO A C 1
ATOM 965 O O . PRO A 1 129 ? -9.543 28.908 12.376 1.00 38.97 129 PRO A O 1
ATOM 968 N N . THR A 1 130 ? -11.069 27.800 11.156 1.00 38.09 130 THR A N 1
ATOM 969 C CA . THR A 1 130 ? -11.883 27.412 12.300 1.00 38.09 130 THR A CA 1
ATOM 970 C C . THR A 1 130 ? -10.964 26.582 13.176 1.00 38.09 130 THR A C 1
ATOM 972 O O . THR A 1 130 ? -10.528 25.509 12.765 1.00 38.09 130 THR A O 1
ATOM 975 N N . MET A 1 131 ? -10.575 27.155 14.316 1.00 34.84 131 MET A N 1
ATOM 976 C CA . MET A 1 131 ? -9.781 26.503 15.340 1.00 34.84 131 MET A CA 1
ATOM 977 C C . MET A 1 131 ? -10.415 25.135 15.552 1.00 34.84 131 MET A C 1
ATOM 979 O O . MET A 1 131 ? -11.523 25.048 16.083 1.00 34.84 131 MET A O 1
ATOM 983 N N . ALA A 1 132 ? -9.750 24.085 15.065 1.00 42.84 132 ALA A N 1
ATOM 984 C CA . ALA A 1 132 ? -10.062 22.727 15.445 1.00 42.84 132 ALA A CA 1
ATOM 985 C C . ALA A 1 132 ? -9.842 22.707 16.951 1.00 42.84 132 ALA A C 1
ATOM 987 O O . ALA A 1 132 ? -8.709 22.699 17.436 1.00 42.84 132 ALA A O 1
ATOM 988 N N . SER A 1 133 ? -10.936 22.851 17.691 1.00 37.56 133 SER A N 1
ATOM 989 C CA . SER A 1 133 ? -10.915 22.735 19.126 1.00 37.56 133 SER A CA 1
ATOM 990 C C . SER A 1 133 ? -10.352 21.350 19.407 1.00 37.56 133 SER A C 1
ATOM 992 O O . SER A 1 133 ? -10.924 20.325 19.035 1.00 37.56 133 SER A O 1
ATOM 994 N N . ASN A 1 134 ? -9.201 21.313 20.071 1.00 44.34 134 ASN A N 1
ATOM 995 C CA . ASN A 1 134 ? -8.710 20.124 20.755 1.00 44.34 134 ASN A CA 1
ATOM 996 C C . ASN A 1 134 ? -9.611 19.857 21.971 1.00 44.34 134 ASN A C 1
ATOM 998 O O . ASN A 1 134 ? -9.147 19.762 23.104 1.00 44.34 134 ASN A O 1
ATOM 1002 N N . GLY A 1 135 ? -10.927 19.802 21.749 1.00 44.66 135 GLY A N 1
ATOM 1003 C CA . GLY A 1 135 ? -11.858 19.276 22.719 1.00 44.66 135 GLY A CA 1
ATOM 1004 C C . GLY A 1 135 ? -11.514 17.804 22.945 1.00 44.66 135 GLY A C 1
ATOM 1005 O O . GLY A 1 135 ? -11.092 17.123 22.001 1.00 44.66 135 GLY A O 1
ATOM 1006 N N . PRO A 1 136 ? -11.658 17.291 24.177 1.00 53.91 136 PRO A N 1
ATOM 1007 C CA . PRO A 1 136 ? -11.526 15.866 24.434 1.00 53.91 136 PRO A CA 1
ATOM 1008 C C . PRO A 1 136 ? -12.464 15.141 23.470 1.00 53.91 136 PRO A C 1
ATOM 1010 O O . PRO A 1 136 ? -13.679 15.312 23.547 1.00 53.91 136 PRO A O 1
ATOM 1013 N N . ARG A 1 137 ? -11.887 14.408 22.506 1.00 54.44 137 ARG A N 1
ATOM 1014 C CA . ARG A 1 137 ? -12.630 13.672 21.478 1.00 54.44 137 ARG A CA 1
ATOM 1015 C C . ARG A 1 137 ? -13.647 12.796 22.197 1.00 54.44 137 ARG A C 1
ATOM 1017 O O . ARG A 1 137 ? -13.272 11.804 22.826 1.00 54.44 137 ARG A O 1
ATOM 1024 N N . SER A 1 138 ? -14.908 13.221 22.164 1.00 50.44 138 SER A N 1
ATOM 1025 C CA . SER A 1 138 ? -15.980 12.562 22.890 1.00 50.44 138 SER A CA 1
ATOM 1026 C C . SER A 1 138 ? -16.030 11.114 22.421 1.00 50.44 138 SER A C 1
ATOM 1028 O O . SER A 1 138 ? -16.069 10.830 21.223 1.00 50.44 138 SER A O 1
ATOM 1030 N N . ARG A 1 139 ? -15.952 10.180 23.372 1.00 55.56 139 ARG A N 1
ATOM 1031 C CA . ARG A 1 139 ? -15.801 8.733 23.132 1.00 55.56 139 ARG A CA 1
ATOM 1032 C C . ARG A 1 139 ? -16.927 8.138 22.262 1.00 55.56 139 ARG A C 1
ATOM 1034 O O . ARG A 1 139 ? -16.777 7.011 21.799 1.00 55.56 139 ARG A O 1
ATOM 1041 N N . GLY A 1 140 ? -18.021 8.882 22.062 1.00 52.50 140 GLY A N 1
ATOM 1042 C CA . GLY A 1 140 ? -19.244 8.470 21.370 1.00 52.50 140 GLY A CA 1
ATOM 1043 C C . GLY A 1 140 ? -19.237 8.569 19.839 1.00 52.50 140 GLY A C 1
ATOM 1044 O O . GLY A 1 140 ? -19.927 7.776 19.211 1.00 52.50 140 GLY A O 1
ATOM 1045 N N . ASP A 1 141 ? -18.418 9.423 19.213 1.00 49.59 141 ASP A N 1
ATOM 1046 C CA . ASP A 1 141 ? -18.419 9.565 17.736 1.00 49.59 141 ASP A CA 1
ATOM 1047 C C . ASP A 1 141 ? -17.632 8.464 16.996 1.00 49.59 141 ASP A C 1
ATOM 1049 O O . ASP A 1 141 ? -17.558 8.433 15.769 1.00 49.59 141 ASP A O 1
ATOM 1053 N N . ARG A 1 142 ? -17.078 7.491 17.729 1.00 52.53 142 ARG A N 1
ATOM 1054 C CA . ARG A 1 142 ? -16.368 6.333 17.155 1.00 52.53 142 ARG A CA 1
ATOM 1055 C C . ARG A 1 142 ? -17.287 5.275 16.532 1.00 52.53 142 ARG A C 1
ATOM 1057 O O . ARG A 1 142 ? -16.797 4.257 16.060 1.00 52.53 142 ARG A O 1
ATOM 1064 N N . ALA A 1 143 ? -18.606 5.455 16.561 1.00 50.41 143 ALA A N 1
ATOM 1065 C CA . ALA A 1 143 ? -19.530 4.488 15.965 1.00 50.41 143 ALA A CA 1
ATOM 1066 C C . ALA A 1 143 ? -19.565 4.559 14.425 1.00 50.41 143 ALA A C 1
ATOM 1068 O O . ALA A 1 143 ? -19.952 3.588 13.790 1.00 50.41 143 ALA A O 1
ATOM 1069 N N . ASN A 1 144 ? -19.111 5.668 13.825 1.00 46.50 144 ASN A N 1
ATOM 1070 C CA . ASN A 1 144 ? -19.022 5.835 12.367 1.00 46.50 144 ASN A CA 1
ATOM 1071 C C . ASN A 1 144 ? -17.588 5.665 11.818 1.00 46.50 144 ASN A C 1
ATOM 1073 O O . ASN A 1 144 ? -17.338 5.896 10.637 1.00 46.50 144 ASN A O 1
ATOM 1077 N N . SER A 1 145 ? -16.630 5.273 12.670 1.00 54.53 145 SER A N 1
ATOM 1078 C CA . SER A 1 145 ? -15.197 5.199 12.344 1.00 54.53 145 SER A CA 1
ATOM 1079 C C . SER A 1 145 ? -14.697 3.782 12.041 1.00 54.53 145 SER A C 1
ATOM 1081 O O . SER A 1 145 ? -13.515 3.508 12.229 1.00 54.53 145 SER A O 1
ATOM 1083 N N . ASP A 1 146 ? -15.574 2.874 11.614 1.00 67.12 146 ASP A N 1
ATOM 1084 C CA . ASP A 1 146 ? -15.192 1.484 11.316 1.00 67.12 146 ASP A CA 1
ATOM 1085 C C . ASP A 1 146 ? -14.721 1.295 9.858 1.00 67.12 146 ASP A C 1
ATOM 1087 O O . ASP A 1 146 ? -14.349 0.194 9.454 1.00 67.12 146 ASP A O 1
ATOM 1091 N N . LEU A 1 147 ? -14.693 2.370 9.060 1.00 85.06 147 LEU A N 1
ATOM 1092 C CA . LEU A 1 147 ? -14.221 2.322 7.678 1.00 85.06 147 LEU A CA 1
ATOM 1093 C C . LEU A 1 147 ? -12.690 2.340 7.614 1.00 85.06 147 LEU A C 1
ATOM 1095 O O . LEU A 1 147 ? -12.050 3.380 7.791 1.00 85.06 147 LEU A O 1
ATOM 1099 N N . VAL A 1 148 ? -12.099 1.192 7.281 1.00 90.44 148 VAL A N 1
ATOM 1100 C CA . VAL A 1 148 ? -10.667 1.095 6.983 1.00 90.44 148 VAL A CA 1
ATOM 1101 C C . VAL A 1 148 ? -10.428 1.636 5.574 1.00 90.44 148 VAL A C 1
ATOM 1103 O O . VAL A 1 148 ? -10.846 1.049 4.575 1.00 90.44 148 VAL A O 1
ATOM 1106 N N . THR A 1 149 ? -9.750 2.781 5.490 1.00 94.56 149 THR A N 1
ATOM 1107 C CA . THR A 1 149 ? -9.378 3.389 4.205 1.00 94.56 149 THR A CA 1
ATOM 1108 C C . THR A 1 149 ? -7.999 2.903 3.776 1.00 94.56 149 THR A C 1
ATOM 1110 O O . THR A 1 149 ? -7.028 3.048 4.523 1.00 94.56 149 THR A O 1
ATOM 1113 N N . ILE A 1 150 ? -7.916 2.360 2.560 1.00 96.06 150 ILE A N 1
ATOM 1114 C CA . ILE A 1 150 ? -6.673 1.893 1.941 1.00 96.06 150 ILE A CA 1
ATOM 1115 C C . ILE A 1 150 ? -6.410 2.753 0.705 1.00 96.06 150 ILE A C 1
ATOM 1117 O O . ILE A 1 150 ? -7.241 2.840 -0.202 1.00 96.06 150 ILE A O 1
ATOM 1121 N N . LEU A 1 151 ? -5.244 3.391 0.668 1.00 97.00 151 LEU A N 1
ATOM 1122 C CA . LEU A 1 151 ? -4.771 4.161 -0.474 1.00 97.00 151 LEU A CA 1
ATOM 1123 C C . LEU A 1 151 ? -3.749 3.335 -1.250 1.00 97.00 151 LEU A C 1
ATOM 1125 O O . LEU A 1 151 ? -2.786 2.853 -0.661 1.00 97.00 151 LEU A O 1
ATOM 1129 N N . GLN A 1 152 ? -3.907 3.211 -2.565 1.00 95.94 152 GLN A N 1
ATOM 1130 C CA . GLN A 1 152 ? -2.897 2.583 -3.418 1.00 95.94 152 GLN A CA 1
ATOM 1131 C C . GLN A 1 152 ? -2.222 3.619 -4.310 1.00 95.94 152 GLN A C 1
ATOM 1133 O O . GLN A 1 152 ? -2.885 4.424 -4.971 1.00 95.94 152 GLN A O 1
ATOM 1138 N N . TRP A 1 153 ? -0.890 3.571 -4.363 1.00 94.56 153 TRP A N 1
ATOM 1139 C CA . TRP A 1 153 ? -0.114 4.485 -5.180 1.00 94.56 153 TRP A CA 1
ATOM 1140 C C . TRP A 1 153 ? 1.146 3.860 -5.781 1.00 94.56 153 TRP A C 1
ATOM 1142 O O . TRP A 1 153 ? 2.003 3.311 -5.094 1.00 94.56 153 TRP A O 1
ATOM 1152 N N . ASN A 1 154 ? 1.294 4.006 -7.096 1.00 93.06 154 ASN A N 1
ATOM 1153 C CA . ASN A 1 154 ? 2.525 3.675 -7.800 1.00 93.06 154 ASN A CA 1
ATOM 1154 C C . ASN A 1 154 ? 3.435 4.906 -7.875 1.00 93.06 154 ASN A C 1
ATOM 1156 O O . ASN A 1 154 ? 3.159 5.859 -8.610 1.00 93.06 154 ASN A O 1
ATOM 1160 N N . CYS A 1 155 ? 4.520 4.873 -7.104 1.00 90.06 155 CYS A N 1
ATOM 1161 C CA . CYS A 1 155 ? 5.437 5.987 -6.897 1.00 90.06 155 CYS A CA 1
ATOM 1162 C C . CYS A 1 155 ? 6.353 6.234 -8.097 1.00 90.06 155 CYS A C 1
ATOM 1164 O O . CYS A 1 155 ? 6.756 7.378 -8.328 1.00 90.06 155 CYS A O 1
ATOM 1166 N N . GLN A 1 156 ? 6.726 5.176 -8.829 1.00 87.94 156 GLN A N 1
ATOM 1167 C CA . GLN A 1 156 ? 7.829 5.199 -9.803 1.00 87.94 156 GLN A CA 1
ATOM 1168 C C . GLN A 1 156 ? 9.078 5.909 -9.228 1.00 87.94 156 GLN A C 1
ATOM 1170 O O . GLN A 1 156 ? 9.569 6.899 -9.777 1.00 87.94 156 GLN A O 1
ATOM 1175 N N . GLY A 1 157 ? 9.528 5.462 -8.055 1.00 81.06 157 GLY A N 1
ATOM 1176 C CA . GLY A 1 157 ? 10.595 6.062 -7.254 1.00 81.06 157 GLY A CA 1
ATOM 1177 C C . GLY A 1 157 ? 10.075 7.085 -6.240 1.00 81.06 157 GLY A C 1
ATOM 1178 O O . GLY A 1 157 ? 9.492 8.103 -6.618 1.00 81.06 157 GLY A O 1
ATOM 1179 N N . PHE A 1 158 ? 10.327 6.822 -4.957 1.00 79.56 158 PHE A N 1
ATOM 1180 C CA . PHE A 1 158 ? 9.896 7.604 -3.788 1.00 79.56 158 PHE A CA 1
ATOM 1181 C C . PHE A 1 158 ? 11.041 8.391 -3.127 1.00 79.56 158 PHE A C 1
ATOM 1183 O O . PHE A 1 158 ? 10.791 9.248 -2.284 1.00 79.56 158 PHE A O 1
ATOM 1190 N N . ASN A 1 159 ? 12.287 8.152 -3.553 1.00 77.56 159 ASN A N 1
ATOM 1191 C CA . ASN A 1 159 ? 13.479 8.862 -3.078 1.00 77.56 159 ASN A CA 1
ATOM 1192 C C . ASN A 1 159 ? 13.411 10.399 -3.271 1.00 77.56 159 ASN A C 1
ATOM 1194 O O . ASN A 1 159 ? 13.805 11.140 -2.369 1.00 77.56 159 ASN A O 1
ATOM 1198 N N . PRO A 1 160 ? 12.851 10.947 -4.375 1.00 80.50 160 PRO A N 1
ATOM 1199 C CA . PRO A 1 160 ? 12.729 12.394 -4.503 1.00 80.50 160 PRO A CA 1
ATOM 1200 C C . PRO A 1 160 ? 11.890 12.983 -3.360 1.00 80.50 160 PRO A C 1
ATOM 1202 O O . PRO A 1 160 ? 10.675 12.779 -3.303 1.00 80.50 160 PRO A O 1
ATOM 1205 N N . ARG A 1 161 ? 12.526 13.789 -2.493 1.00 82.81 161 ARG A N 1
ATOM 1206 C CA . ARG A 1 161 ? 11.892 14.481 -1.348 1.00 82.81 161 ARG A CA 1
ATOM 1207 C C . ARG A 1 161 ? 10.582 15.181 -1.728 1.00 82.81 161 ARG A C 1
ATOM 1209 O O . ARG A 1 161 ? 9.656 15.238 -0.925 1.00 82.81 161 ARG A O 1
ATOM 1216 N N . THR A 1 162 ? 10.494 15.673 -2.962 1.00 87.25 162 THR A N 1
ATOM 1217 C CA . THR A 1 162 ? 9.316 16.341 -3.526 1.00 87.25 1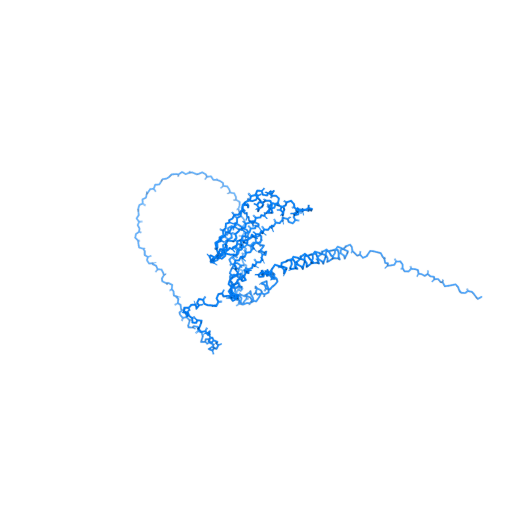62 THR A CA 1
ATOM 1218 C C . THR A 1 162 ? 8.105 15.422 -3.693 1.00 87.25 162 THR A C 1
ATOM 1220 O O . THR A 1 162 ? 6.998 15.846 -3.380 1.00 87.25 162 THR A O 1
ATOM 1223 N N . LYS A 1 163 ? 8.280 14.168 -4.137 1.00 88.06 163 LYS A N 1
ATOM 1224 C CA . LYS A 1 163 ? 7.168 13.209 -4.277 1.00 88.06 163 LYS A CA 1
ATOM 1225 C C . LYS A 1 163 ? 6.625 12.793 -2.915 1.00 88.06 163 LYS A C 1
ATOM 1227 O O . LYS A 1 163 ? 5.413 12.769 -2.728 1.00 88.06 163 LYS A O 1
ATOM 1232 N N . ARG A 1 164 ? 7.521 12.538 -1.957 1.00 90.88 164 ARG A N 1
ATOM 1233 C CA . ARG A 1 164 ? 7.142 12.232 -0.574 1.00 90.88 164 ARG A CA 1
ATOM 1234 C C . ARG A 1 164 ? 6.364 13.385 0.065 1.00 90.88 164 ARG A C 1
ATOM 1236 O O . ARG A 1 164 ? 5.312 13.150 0.642 1.00 90.88 164 ARG A O 1
ATOM 1243 N N . ALA A 1 165 ? 6.845 14.621 -0.081 1.00 90.25 165 ALA A N 1
ATOM 1244 C CA . ALA A 1 165 ? 6.146 15.801 0.432 1.00 90.25 165 ALA A CA 1
ATOM 1245 C C . ALA A 1 165 ? 4.772 16.001 -0.232 1.00 90.25 165 ALA A C 1
ATOM 1247 O O . ALA A 1 165 ? 3.808 16.327 0.450 1.00 90.25 165 ALA A O 1
ATOM 1248 N N . ALA A 1 166 ? 4.667 15.762 -1.545 1.00 90.75 166 ALA A N 1
ATOM 1249 C CA . ALA A 1 166 ? 3.398 15.861 -2.263 1.00 90.75 166 ALA A CA 1
ATOM 1250 C C . ALA A 1 166 ? 2.370 14.831 -1.776 1.00 90.75 166 ALA A C 1
ATOM 1252 O O . ALA A 1 166 ? 1.209 15.184 -1.602 1.00 90.75 166 ALA A O 1
ATOM 1253 N N . LEU A 1 167 ? 2.794 13.589 -1.518 1.00 93.38 167 LEU A N 1
ATOM 1254 C CA . LEU A 1 167 ? 1.927 12.584 -0.900 1.00 93.38 167 LEU A CA 1
ATOM 1255 C C . LEU A 1 167 ? 1.500 12.992 0.494 1.00 93.38 167 LEU A C 1
ATOM 1257 O O . LEU A 1 167 ? 0.337 12.856 0.830 1.00 93.38 167 LEU A O 1
ATOM 1261 N N . GLN A 1 168 ? 2.438 13.473 1.304 1.00 94.19 168 GLN A N 1
ATOM 1262 C CA . GLN A 1 168 ? 2.132 13.852 2.674 1.00 94.19 168 GLN A CA 1
ATOM 1263 C C . GLN A 1 168 ? 1.078 14.967 2.713 1.00 94.19 168 GLN A C 1
ATOM 1265 O O . GLN A 1 168 ? 0.100 14.842 3.439 1.00 94.19 168 GLN A O 1
ATOM 1270 N N . LEU A 1 169 ? 1.216 15.976 1.849 1.00 93.38 169 LEU A N 1
ATOM 1271 C CA . LEU A 1 169 ? 0.216 17.032 1.695 1.00 93.38 169 LEU A CA 1
ATOM 1272 C C . LEU A 1 169 ? -1.132 16.495 1.184 1.00 93.38 169 LEU A C 1
ATOM 1274 O O . LEU A 1 169 ? -2.180 16.983 1.586 1.00 93.38 169 LEU A O 1
ATOM 1278 N N . ASP A 1 170 ? -1.123 15.508 0.285 1.00 93.81 170 ASP A N 1
ATOM 1279 C CA . ASP A 1 170 ? -2.355 14.885 -0.207 1.00 93.81 170 ASP A CA 1
ATOM 1280 C C . ASP A 1 170 ? -3.067 14.080 0.891 1.00 93.81 170 ASP A C 1
ATOM 1282 O O . ASP A 1 170 ? -4.276 14.208 1.061 1.00 93.81 170 ASP A O 1
ATOM 1286 N N . LEU A 1 171 ? -2.316 13.335 1.706 1.00 95.12 171 LEU A N 1
ATOM 1287 C CA . LEU A 1 171 ? -2.839 12.595 2.858 1.00 95.12 171 LEU A CA 1
ATOM 1288 C C . LEU A 1 171 ? -3.484 13.522 3.896 1.00 95.12 171 LEU A C 1
ATOM 1290 O O . LEU A 1 171 ? -4.491 13.152 4.491 1.00 95.12 171 LEU A O 1
ATOM 1294 N N . GLU A 1 172 ? -2.956 14.734 4.071 1.00 94.12 172 GLU A N 1
ATOM 1295 C CA . GLU A 1 172 ? -3.534 15.762 4.949 1.00 94.12 172 GLU A CA 1
ATOM 1296 C C . GLU A 1 172 ? -4.896 16.285 4.460 1.00 94.12 172 GLU A C 1
ATOM 1298 O O . GLU A 1 172 ? -5.632 16.888 5.238 1.00 94.12 172 GLU A O 1
ATOM 1303 N N . THR A 1 173 ? -5.274 16.037 3.198 1.00 94.12 173 THR A N 1
ATOM 1304 C CA . THR A 1 173 ? -6.602 16.419 2.680 1.00 94.12 173 THR A CA 1
ATOM 1305 C C . THR A 1 173 ? -7.717 15.459 3.091 1.00 94.12 173 THR A C 1
ATOM 1307 O O . THR A 1 173 ? -8.896 15.796 2.955 1.00 94.12 173 THR A O 1
ATOM 1310 N N . TYR A 1 174 ? -7.375 14.270 3.596 1.00 91.56 174 TYR A N 1
ATOM 1311 C CA . TYR A 1 174 ? -8.364 13.298 4.044 1.00 91.56 174 TYR A CA 1
ATOM 1312 C C . TYR A 1 174 ? -8.872 13.676 5.444 1.00 91.56 174 TYR A C 1
ATOM 1314 O O . TYR A 1 174 ? -8.066 13.990 6.320 1.00 91.56 174 TYR A O 1
ATOM 1322 N N . PRO A 1 175 ? -10.191 13.592 5.711 1.00 91.69 175 PRO A N 1
ATOM 1323 C CA . PRO A 1 175 ? -10.740 13.883 7.041 1.00 91.69 175 PRO A CA 1
ATOM 1324 C C . PRO A 1 175 ? -10.184 12.934 8.114 1.00 91.69 175 PRO A C 1
ATOM 1326 O O . PRO A 1 175 ? -10.018 13.306 9.276 1.00 91.69 175 PRO A O 1
ATOM 1329 N N . HIS A 1 176 ? -9.863 11.706 7.703 1.00 91.62 176 HIS A N 1
ATOM 1330 C CA . HIS A 1 176 ? -9.159 10.709 8.491 1.00 91.62 176 HIS A CA 1
ATOM 1331 C C . HIS A 1 176 ? -8.009 10.158 7.658 1.00 91.62 176 HIS A C 1
ATOM 1333 O O . HIS A 1 176 ? -8.207 9.801 6.495 1.00 91.62 176 HIS A O 1
ATOM 1339 N N . LEU A 1 177 ? -6.818 10.084 8.254 1.00 94.56 177 LEU A N 1
ATOM 1340 C CA . LEU A 1 177 ? -5.655 9.518 7.581 1.00 94.56 177 LEU A CA 1
ATOM 1341 C C . LEU A 1 177 ? -5.944 8.060 7.180 1.00 94.56 177 LEU A C 1
ATOM 1343 O O . LEU A 1 177 ? -6.505 7.314 7.991 1.00 94.56 177 LEU A O 1
ATOM 1347 N N . PRO A 1 178 ? -5.577 7.638 5.955 1.00 96.00 178 PRO A N 1
ATOM 1348 C CA . PRO A 1 178 ? -5.706 6.250 5.540 1.00 96.00 178 PRO A CA 1
ATOM 1349 C C . PRO A 1 178 ? -5.027 5.307 6.532 1.00 96.00 178 PRO A C 1
ATOM 1351 O O . PRO A 1 178 ? -3.922 5.571 7.001 1.00 96.00 178 PRO A O 1
ATOM 1354 N N . ALA A 1 179 ? -5.666 4.176 6.820 1.00 95.81 179 ALA A N 1
ATOM 1355 C CA . ALA A 1 179 ? -5.064 3.145 7.658 1.00 95.81 179 ALA A CA 1
ATOM 1356 C C . ALA A 1 179 ? -3.821 2.554 6.983 1.00 95.81 179 ALA A C 1
ATOM 1358 O O . ALA A 1 179 ? -2.839 2.219 7.646 1.00 95.81 179 ALA A O 1
ATOM 1359 N N . VAL A 1 180 ? -3.871 2.448 5.653 1.00 97.56 180 VAL A N 1
ATOM 1360 C CA . VAL A 1 180 ? -2.836 1.827 4.832 1.00 97.56 180 VAL A CA 1
ATOM 1361 C C . VAL A 1 180 ? -2.576 2.666 3.598 1.00 97.56 180 VAL A C 1
ATOM 1363 O O . VAL A 1 180 ? -3.508 3.062 2.899 1.00 97.56 180 VAL A O 1
ATOM 1366 N N . VAL A 1 181 ? -1.299 2.863 3.289 1.00 97.88 181 VAL A N 1
ATOM 1367 C CA . VAL A 1 181 ? -0.839 3.353 1.993 1.00 97.88 181 VAL A CA 1
ATOM 1368 C C . VAL A 1 181 ? 0.013 2.263 1.342 1.00 97.88 181 VAL A C 1
ATOM 1370 O O . VAL A 1 181 ? 1.136 1.993 1.763 1.00 97.88 181 VAL A O 1
ATOM 1373 N N . ALA A 1 182 ? -0.536 1.610 0.323 1.00 98.00 182 ALA A N 1
ATOM 1374 C CA . ALA A 1 182 ? 0.132 0.601 -0.485 1.00 98.00 182 ALA A CA 1
ATOM 1375 C C . ALA A 1 182 ? 0.970 1.279 -1.573 1.00 98.00 182 ALA A C 1
ATOM 1377 O O . ALA A 1 182 ? 0.430 1.902 -2.490 1.00 98.00 182 ALA A O 1
ATOM 1378 N N . LEU A 1 183 ? 2.293 1.163 -1.471 1.00 96.75 183 LEU A N 1
ATOM 1379 C CA . LEU A 1 183 ? 3.234 1.762 -2.408 1.00 96.75 183 LEU A CA 1
ATOM 1380 C C . LEU A 1 183 ? 3.752 0.717 -3.397 1.00 96.75 183 LEU A C 1
ATOM 1382 O O . LEU A 1 183 ? 4.166 -0.378 -3.013 1.00 96.75 183 LEU A O 1
ATOM 1386 N N . GLN A 1 184 ? 3.784 1.084 -4.675 1.00 96.06 184 GLN A N 1
ATOM 1387 C CA . GLN A 1 184 ? 4.447 0.321 -5.735 1.00 96.06 184 GLN A CA 1
ATOM 1388 C C . GLN A 1 184 ? 5.609 1.126 -6.315 1.00 96.06 184 GLN A C 1
ATOM 1390 O O . GLN A 1 184 ? 5.509 2.339 -6.506 1.00 96.06 184 GLN A O 1
ATOM 1395 N N . LYS A 1 185 ? 6.722 0.448 -6.603 1.00 94.69 185 LYS A N 1
ATOM 1396 C CA . LYS A 1 185 ? 8.011 1.045 -6.977 1.00 94.69 185 LYS A CA 1
ATOM 1397 C C . LYS A 1 185 ? 8.460 2.172 -6.035 1.00 94.69 185 LYS A C 1
ATOM 1399 O O . LYS A 1 185 ? 8.810 3.250 -6.530 1.00 94.69 185 LYS A O 1
ATOM 1404 N N . PRO A 1 186 ? 8.434 2.012 -4.701 1.00 95.38 186 PRO A N 1
ATOM 1405 C CA . PRO A 1 186 ? 8.922 3.070 -3.830 1.00 95.38 186 PRO A CA 1
ATOM 1406 C C . PRO A 1 186 ? 10.440 3.299 -3.975 1.00 95.38 186 PRO A C 1
ATOM 1408 O O . PRO A 1 186 ? 10.916 4.403 -3.734 1.00 95.38 186 PRO A O 1
ATOM 1411 N N . GLY A 1 187 ? 11.216 2.329 -4.454 1.00 94.50 187 GLY A N 1
ATOM 1412 C CA . GLY A 1 187 ? 12.673 2.366 -4.323 1.00 94.50 187 GLY A CA 1
ATOM 1413 C C . GLY A 1 187 ? 13.098 1.897 -2.932 1.00 94.50 187 GLY A C 1
ATOM 1414 O O . GLY A 1 187 ? 12.279 1.387 -2.172 1.00 94.50 187 GLY A O 1
ATOM 1415 N N . GLU A 1 188 ? 14.373 2.044 -2.601 1.00 93.31 188 GLU A N 1
ATOM 1416 C CA . GLU A 1 188 ? 14.912 1.605 -1.310 1.00 93.31 188 GLU A CA 1
ATOM 1417 C C . GLU A 1 188 ? 14.481 2.543 -0.170 1.00 93.31 188 GLU A C 1
ATOM 1419 O O . GLU A 1 188 ? 14.398 3.759 -0.352 1.00 93.31 188 GLU A O 1
ATOM 1424 N N . HIS A 1 189 ? 14.209 1.966 1.005 1.00 91.12 189 HIS A N 1
ATOM 1425 C CA . HIS A 1 189 ? 13.915 2.683 2.253 1.00 91.12 189 HIS A CA 1
ATOM 1426 C C . HIS A 1 189 ? 12.739 3.673 2.168 1.00 91.12 189 HIS A C 1
ATOM 1428 O O . HIS A 1 189 ? 12.879 4.869 2.448 1.00 91.12 189 HIS A O 1
ATOM 1434 N N . ALA A 1 190 ? 11.549 3.184 1.809 1.00 94.44 190 ALA A N 1
ATOM 1435 C CA . ALA A 1 190 ? 10.341 3.995 1.885 1.00 94.44 190 ALA A CA 1
ATOM 1436 C C . ALA A 1 190 ? 10.125 4.496 3.324 1.00 94.44 190 ALA A C 1
ATOM 1438 O O . ALA A 1 190 ? 10.283 3.754 4.289 1.00 94.44 190 ALA A O 1
ATOM 1439 N N . ALA A 1 191 ? 9.752 5.766 3.472 1.00 94.25 191 ALA A N 1
ATOM 1440 C CA . ALA A 1 191 ? 9.467 6.364 4.772 1.00 94.25 191 ALA A CA 1
ATOM 1441 C C . ALA A 1 191 ? 8.353 7.401 4.647 1.00 94.25 191 ALA A C 1
ATOM 1443 O O . ALA A 1 191 ? 8.422 8.291 3.796 1.00 94.25 191 ALA A O 1
ATOM 1444 N N . LEU A 1 192 ? 7.350 7.309 5.517 1.00 95.38 192 LEU A N 1
ATOM 1445 C CA . LEU A 1 192 ? 6.207 8.214 5.544 1.00 95.38 192 LEU A CA 1
ATOM 1446 C C . LEU A 1 192 ? 5.870 8.577 6.996 1.00 95.38 192 LEU A C 1
ATOM 1448 O O . LEU A 1 192 ? 5.737 7.704 7.852 1.00 95.38 192 LEU A O 1
ATOM 1452 N N . THR A 1 193 ? 5.767 9.873 7.285 1.00 95.00 193 THR A N 1
ATOM 1453 C CA . THR A 1 193 ? 5.521 10.394 8.639 1.00 95.00 193 THR A CA 1
ATOM 1454 C C . THR A 1 193 ? 4.195 9.881 9.195 1.00 95.00 193 THR A C 1
ATOM 1456 O O . THR A 1 193 ? 3.192 9.961 8.499 1.00 95.00 193 THR A O 1
ATOM 1459 N N . ASN A 1 194 ? 4.178 9.419 10.451 1.00 96.69 194 ASN A N 1
ATOM 1460 C CA . ASN A 1 194 ? 3.032 8.785 11.135 1.00 96.69 194 ASN A CA 1
ATOM 1461 C C . ASN A 1 194 ? 2.671 7.374 10.657 1.00 96.69 194 ASN A C 1
ATOM 1463 O O . ASN A 1 194 ? 1.686 6.803 11.125 1.00 96.69 194 ASN A O 1
ATOM 1467 N N . TYR A 1 195 ? 3.502 6.781 9.800 1.00 97.88 195 TYR A N 1
ATOM 1468 C CA . TYR A 1 195 ? 3.333 5.406 9.358 1.00 97.88 195 TYR A CA 1
ATOM 1469 C C . TYR A 1 195 ? 4.530 4.541 9.765 1.00 97.88 195 TYR A C 1
ATOM 1471 O O . TYR A 1 195 ? 5.666 5.011 9.871 1.00 97.88 195 TYR A O 1
ATOM 1479 N N . THR A 1 196 ? 4.256 3.265 10.004 1.00 97.94 196 THR A N 1
ATOM 1480 C CA . THR A 1 196 ? 5.230 2.178 10.098 1.00 97.94 196 THR A CA 1
ATOM 1481 C C . THR A 1 196 ? 5.359 1.542 8.722 1.00 97.94 196 THR A C 1
ATOM 1483 O O . THR A 1 196 ? 4.352 1.305 8.054 1.00 97.94 196 THR A O 1
ATOM 1486 N N . VAL A 1 197 ? 6.585 1.290 8.269 1.00 97.75 197 VAL A N 1
ATOM 1487 C CA . VAL A 1 197 ? 6.829 0.786 6.915 1.00 97.75 197 VAL A CA 1
ATOM 1488 C C . VAL A 1 197 ? 7.142 -0.701 6.945 1.00 97.75 197 VAL A C 1
ATOM 1490 O O . VAL A 1 197 ? 8.021 -1.137 7.681 1.00 97.75 197 VAL A O 1
ATOM 1493 N N . TYR A 1 198 ? 6.441 -1.451 6.100 1.00 97.94 198 TYR A N 1
ATOM 1494 C CA . TYR A 1 198 ? 6.703 -2.856 5.815 1.00 97.94 198 TYR A CA 1
ATOM 1495 C C . TYR A 1 198 ? 7.164 -2.961 4.371 1.00 97.94 198 TYR A C 1
ATOM 1497 O O . TYR A 1 198 ? 6.406 -2.667 3.446 1.00 97.94 198 TYR A O 1
ATOM 1505 N N . GLN A 1 199 ? 8.423 -3.329 4.178 1.00 96.69 199 GLN A N 1
ATOM 1506 C CA . GLN A 1 199 ? 9.058 -3.359 2.870 1.00 96.69 199 GLN A CA 1
ATOM 1507 C C . GLN A 1 199 ? 10.048 -4.517 2.825 1.00 96.69 199 GLN A C 1
ATOM 1509 O O . GLN A 1 199 ? 10.917 -4.616 3.688 1.00 96.69 199 GLN A O 1
ATOM 1514 N N . ARG A 1 200 ? 9.911 -5.385 1.819 1.00 93.00 200 ARG A N 1
ATOM 1515 C CA . ARG A 1 200 ? 10.850 -6.490 1.575 1.00 93.00 200 ARG A CA 1
ATOM 1516 C C . ARG A 1 200 ? 11.892 -6.132 0.518 1.00 93.00 200 ARG A C 1
ATOM 1518 O O . ARG A 1 200 ? 13.040 -6.542 0.625 1.00 93.00 200 ARG A O 1
ATOM 1525 N N . ASP A 1 201 ? 11.495 -5.361 -0.489 1.00 94.69 201 ASP A N 1
ATOM 1526 C CA . ASP A 1 201 ? 12.334 -4.985 -1.625 1.00 94.69 201 ASP A CA 1
ATOM 1527 C C . ASP A 1 201 ? 12.008 -3.561 -2.114 1.00 94.69 201 ASP A C 1
ATOM 1529 O O . ASP A 1 201 ? 11.127 -2.885 -1.589 1.00 94.69 201 ASP A O 1
ATOM 1533 N N . ALA A 1 202 ? 12.699 -3.082 -3.147 1.00 95.12 202 ALA A N 1
ATOM 1534 C CA . ALA A 1 202 ? 12.499 -1.741 -3.703 1.00 95.12 202 ALA A CA 1
ATOM 1535 C C . ALA A 1 202 ? 11.192 -1.556 -4.515 1.00 95.12 202 ALA A C 1
ATOM 1537 O O . ALA A 1 202 ? 10.927 -0.465 -5.032 1.00 95.12 202 ALA A O 1
ATOM 1538 N N . GLN A 1 203 ? 10.393 -2.607 -4.698 1.00 95.69 203 GLN A N 1
ATOM 1539 C CA . GLN A 1 203 ? 9.287 -2.656 -5.654 1.00 95.69 203 GLN A CA 1
ATOM 1540 C C . GLN A 1 203 ? 7.905 -2.636 -4.993 1.00 95.69 203 GLN A C 1
ATOM 1542 O O . GLN A 1 203 ? 6.974 -2.101 -5.597 1.00 95.69 203 GLN A O 1
ATOM 1547 N N . SER A 1 204 ? 7.760 -3.116 -3.760 1.00 96.25 204 SER A N 1
ATOM 1548 C CA . SER A 1 204 ? 6.509 -3.001 -3.005 1.00 96.25 204 SER A CA 1
ATOM 1549 C C . SER A 1 204 ? 6.750 -2.650 -1.540 1.00 96.25 204 SER A C 1
ATOM 1551 O O . SER A 1 204 ? 7.705 -3.098 -0.908 1.00 96.25 204 SER A O 1
ATOM 1553 N N . ALA A 1 205 ? 5.874 -1.808 -0.995 1.00 97.56 205 ALA A N 1
ATOM 1554 C CA . ALA A 1 205 ? 5.862 -1.485 0.424 1.00 97.56 205 ALA A CA 1
ATOM 1555 C C . ALA A 1 205 ? 4.439 -1.194 0.906 1.00 97.56 205 ALA A C 1
ATOM 1557 O O . ALA A 1 205 ? 3.575 -0.777 0.132 1.00 97.56 205 ALA A O 1
ATOM 1558 N N . PHE A 1 206 ? 4.216 -1.357 2.202 1.00 98.12 206 PHE A N 1
ATOM 1559 C CA . PHE A 1 206 ? 3.099 -0.747 2.909 1.00 98.12 206 PHE A CA 1
ATOM 1560 C C . PHE A 1 206 ? 3.609 0.321 3.860 1.00 98.12 206 PHE A C 1
ATOM 1562 O O . PHE A 1 206 ? 4.602 0.126 4.556 1.00 98.1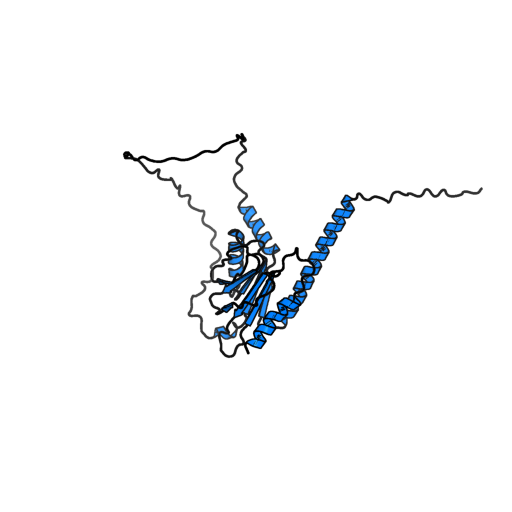2 206 PHE A O 1
ATOM 1569 N N . CYS A 1 207 ? 2.882 1.426 3.943 1.00 97.88 207 CYS A N 1
ATOM 1570 C CA . CYS A 1 207 ? 2.951 2.345 5.064 1.00 97.88 207 CYS A CA 1
ATOM 1571 C C . CYS A 1 207 ? 1.654 2.178 5.865 1.00 97.88 207 CYS A C 1
ATOM 1573 O O . CYS A 1 207 ? 0.581 2.506 5.364 1.00 97.88 207 CYS A O 1
ATOM 1575 N N . MET A 1 208 ? 1.747 1.661 7.089 1.00 97.94 208 MET A N 1
ATOM 1576 C CA . MET A 1 208 ? 0.615 1.420 7.995 1.00 97.94 208 MET A CA 1
ATOM 1577 C C . MET A 1 208 ? 0.535 2.527 9.033 1.00 97.94 208 MET A C 1
ATOM 1579 O O . MET A 1 208 ? 1.544 2.841 9.660 1.00 97.94 208 MET A O 1
ATOM 1583 N N . HIS A 1 209 ? -0.628 3.145 9.210 1.00 97.44 209 HIS A N 1
ATOM 1584 C CA . HIS A 1 209 ? -0.774 4.225 10.178 1.00 97.44 209 HIS A CA 1
ATOM 1585 C C . HIS A 1 209 ? -0.510 3.695 11.594 1.00 97.44 209 HIS A C 1
ATOM 1587 O O . HIS A 1 209 ? -0.972 2.611 11.946 1.00 97.44 209 HIS A O 1
ATOM 1593 N N . ARG A 1 210 ? 0.227 4.454 12.416 1.00 96.75 210 ARG A N 1
ATOM 1594 C CA . ARG A 1 210 ? 0.701 3.999 13.744 1.00 96.75 210 ARG A CA 1
ATOM 1595 C C . ARG A 1 210 ? -0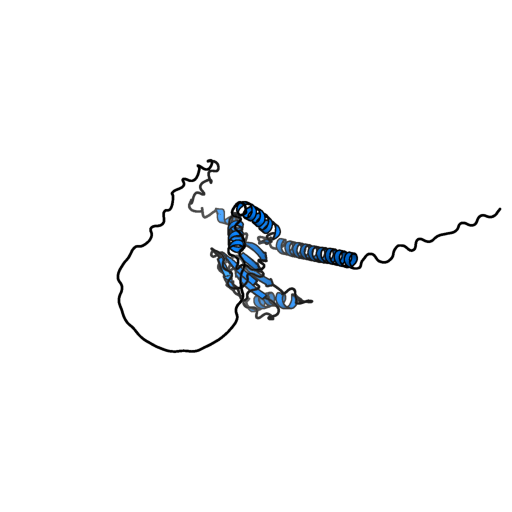.407 3.646 14.740 1.00 96.75 210 ARG A C 1
ATOM 1597 O O . ARG A 1 210 ? -0.142 2.941 15.706 1.00 96.75 210 ARG A O 1
ATOM 1604 N N . ASP A 1 211 ? -1.628 4.107 14.491 1.00 94.56 211 ASP A N 1
ATOM 1605 C CA . ASP A 1 211 ? -2.801 3.781 15.313 1.00 94.56 211 ASP A CA 1
ATOM 1606 C C . ASP A 1 211 ? -3.309 2.341 15.105 1.00 94.56 211 ASP A C 1
ATOM 1608 O O . ASP A 1 211 ? -4.157 1.877 15.866 1.00 94.56 211 ASP A O 1
ATOM 1612 N N . TYR A 1 212 ? -2.812 1.629 14.088 1.00 94.94 212 TYR A N 1
ATOM 1613 C CA . TYR A 1 212 ? -3.191 0.249 13.797 1.00 94.94 212 TYR A CA 1
ATOM 1614 C C . TYR A 1 212 ? -2.091 -0.718 14.229 1.00 94.94 212 TYR A C 1
ATOM 1616 O O . TYR A 1 212 ? -0.912 -0.524 13.938 1.00 94.94 212 TYR A O 1
ATOM 1624 N N . THR A 1 213 ? -2.486 -1.802 14.897 1.00 96.19 213 THR A N 1
ATOM 1625 C CA . THR A 1 213 ? -1.580 -2.908 15.219 1.00 96.19 213 THR A CA 1
ATOM 1626 C C . THR A 1 213 ? -1.556 -3.896 14.065 1.00 96.19 213 THR A C 1
ATOM 1628 O O . THR A 1 213 ? -2.605 -4.360 13.614 1.00 96.19 213 THR A O 1
ATOM 1631 N N . THR A 1 214 ? -0.360 -4.209 13.571 1.00 97.31 214 THR A N 1
ATOM 1632 C CA . THR A 1 214 ? -0.194 -4.954 12.323 1.00 97.31 214 THR A CA 1
ATOM 1633 C C . THR A 1 214 ? 0.927 -5.975 12.423 1.00 97.31 214 THR A C 1
ATOM 1635 O O . THR A 1 214 ? 2.002 -5.669 12.934 1.00 97.31 214 THR A O 1
ATOM 1638 N N . ASN A 1 215 ? 0.688 -7.165 11.875 1.00 97.19 215 ASN A N 1
ATOM 1639 C CA . ASN A 1 215 ? 1.670 -8.240 11.776 1.00 97.19 215 ASN A CA 1
ATOM 1640 C C . ASN A 1 215 ? 2.036 -8.456 10.309 1.00 97.19 215 ASN A C 1
ATOM 1642 O O . ASN A 1 215 ? 1.150 -8.663 9.480 1.00 97.19 215 ASN A O 1
ATOM 1646 N N . GLN A 1 216 ? 3.326 -8.414 9.981 1.00 97.06 216 GLN A N 1
ATOM 1647 C CA . GLN A 1 216 ? 3.790 -8.789 8.648 1.00 97.06 216 GLN A CA 1
ATOM 1648 C C . GLN A 1 216 ? 3.731 -10.309 8.495 1.00 97.06 216 GLN A C 1
ATOM 1650 O O . GLN A 1 216 ? 4.142 -11.039 9.395 1.00 97.06 216 GLN A O 1
ATOM 1655 N N . VAL A 1 217 ? 3.230 -10.768 7.352 1.00 96.12 217 VAL A N 1
ATOM 1656 C CA . VAL A 1 217 ? 3.162 -12.188 7.001 1.00 96.12 217 VAL A CA 1
ATOM 1657 C C . VAL A 1 217 ? 4.122 -12.444 5.848 1.00 96.12 217 VAL A C 1
ATOM 1659 O O . VAL A 1 217 ? 4.079 -11.744 4.834 1.00 96.12 217 VAL A O 1
ATOM 1662 N N . ASP A 1 218 ? 4.985 -13.446 5.998 1.00 94.38 218 ASP A N 1
ATOM 1663 C CA . ASP A 1 218 ? 5.807 -13.941 4.899 1.00 94.38 218 ASP A CA 1
ATOM 1664 C C . ASP A 1 218 ? 5.172 -15.200 4.298 1.00 94.38 218 ASP A C 1
ATOM 1666 O O . ASP A 1 218 ? 4.908 -16.172 5.001 1.00 94.38 218 ASP A O 1
ATOM 1670 N N . LEU A 1 219 ? 4.888 -15.155 2.997 1.00 90.88 219 LEU A N 1
ATOM 1671 C CA . LEU A 1 219 ? 4.226 -16.220 2.238 1.00 90.88 219 LEU A CA 1
ATOM 1672 C C . LEU A 1 219 ? 5.209 -17.125 1.476 1.00 90.88 219 LEU A C 1
ATOM 1674 O O . LEU A 1 219 ? 4.780 -18.036 0.760 1.00 90.88 219 LEU A O 1
ATOM 1678 N N . ASP A 1 220 ? 6.510 -16.842 1.577 1.00 89.31 220 ASP A N 1
ATOM 1679 C CA . ASP A 1 220 ? 7.571 -17.496 0.809 1.00 89.31 220 ASP A CA 1
ATOM 1680 C C . ASP A 1 220 ? 7.244 -17.587 -0.700 1.00 89.31 220 ASP A C 1
ATOM 1682 O O . ASP A 1 220 ? 7.292 -18.653 -1.316 1.00 89.31 220 ASP A O 1
ATOM 1686 N N . CYS A 1 221 ? 6.740 -16.502 -1.308 1.00 86.44 221 CYS A N 1
ATOM 1687 C CA . CYS A 1 221 ? 6.375 -16.511 -2.732 1.00 86.44 221 CYS A CA 1
ATOM 1688 C C . CYS A 1 221 ? 7.610 -16.571 -3.641 1.00 86.44 221 CYS A C 1
ATOM 1690 O O . CYS A 1 221 ? 8.711 -16.188 -3.255 1.00 86.44 221 CYS A O 1
ATOM 1692 N N . ASP A 1 222 ? 7.379 -16.994 -4.886 1.00 85.31 222 ASP A N 1
ATOM 1693 C CA . ASP A 1 222 ? 8.382 -16.986 -5.951 1.00 85.31 222 ASP A CA 1
ATOM 1694 C C . ASP A 1 222 ? 9.024 -15.583 -6.100 1.00 85.31 222 ASP A C 1
ATOM 1696 O O . ASP A 1 222 ? 8.286 -14.588 -6.150 1.00 85.31 222 ASP A O 1
ATOM 1700 N N . PRO A 1 223 ? 10.367 -15.481 -6.202 1.00 83.38 223 PRO A N 1
ATOM 1701 C CA . PRO A 1 223 ? 11.088 -14.215 -6.372 1.00 83.38 223 PRO A CA 1
ATOM 1702 C C . PRO A 1 223 ? 10.698 -13.410 -7.623 1.00 83.38 223 PRO A C 1
ATOM 1704 O O . PRO A 1 223 ? 11.065 -12.239 -7.728 1.00 83.38 223 PRO A O 1
ATOM 1707 N N . LEU A 1 224 ? 9.955 -13.991 -8.571 1.00 88.81 224 LEU A N 1
ATOM 1708 C CA . LEU A 1 224 ? 9.388 -13.271 -9.718 1.00 88.81 224 LEU A CA 1
ATOM 1709 C C . LEU A 1 224 ? 8.414 -12.150 -9.318 1.00 88.81 224 LEU A C 1
ATOM 1711 O O . LEU A 1 224 ? 8.160 -11.236 -10.113 1.00 88.81 224 LEU A O 1
ATOM 1715 N N . TYR A 1 225 ? 7.865 -12.207 -8.104 1.00 90.38 225 TYR A N 1
ATOM 1716 C CA . TYR A 1 225 ? 6.920 -11.227 -7.589 1.00 90.38 225 TYR A CA 1
ATOM 1717 C C . TYR A 1 225 ? 7.521 -10.466 -6.424 1.00 90.38 225 TYR A C 1
ATOM 1719 O O . TYR A 1 225 ? 7.991 -11.044 -5.448 1.00 90.38 225 TYR A O 1
ATOM 1727 N N . SER A 1 226 ? 7.394 -9.148 -6.486 1.00 94.56 226 SER A N 1
ATOM 1728 C CA . SER A 1 226 ? 7.542 -8.335 -5.296 1.00 94.56 226 SER A CA 1
ATOM 1729 C C . SER A 1 226 ? 6.221 -8.321 -4.548 1.00 94.56 226 SER A C 1
ATOM 1731 O O . SER A 1 226 ? 5.172 -8.048 -5.143 1.00 94.56 226 SER A O 1
ATOM 1733 N N . TYR A 1 227 ? 6.258 -8.600 -3.251 1.00 95.62 227 TYR A N 1
ATOM 1734 C CA . TYR A 1 227 ? 5.067 -8.524 -2.425 1.00 95.62 227 TYR A CA 1
ATOM 1735 C C . TYR A 1 227 ? 5.366 -8.090 -0.998 1.00 95.62 227 TYR A C 1
ATOM 1737 O O . TYR A 1 227 ? 6.451 -8.310 -0.455 1.00 95.62 227 TYR A O 1
ATOM 1745 N N . VAL A 1 228 ? 4.328 -7.555 -0.365 1.00 97.00 228 VAL A N 1
ATOM 1746 C CA . VAL A 1 228 ? 4.230 -7.418 1.083 1.00 97.00 228 VAL A CA 1
ATOM 1747 C C . VAL A 1 228 ? 2.825 -7.847 1.489 1.00 97.00 228 VAL A C 1
ATOM 1749 O O . VAL A 1 228 ? 1.842 -7.458 0.854 1.00 97.00 228 VAL A O 1
ATOM 1752 N N . MET A 1 229 ? 2.726 -8.651 2.546 1.00 96.94 229 MET A N 1
ATOM 1753 C CA . MET A 1 229 ? 1.458 -9.001 3.177 1.00 96.94 229 MET A CA 1
ATOM 1754 C C . MET A 1 229 ? 1.465 -8.549 4.631 1.00 96.94 229 MET A C 1
ATOM 1756 O O . MET A 1 229 ? 2.449 -8.742 5.348 1.00 96.94 229 MET A O 1
ATOM 1760 N N . VAL A 1 230 ? 0.362 -7.950 5.067 1.00 97.44 230 VAL A N 1
ATOM 1761 C CA . VAL A 1 230 ? 0.160 -7.551 6.460 1.00 97.44 230 VAL A CA 1
ATOM 1762 C C . VAL A 1 230 ? -1.230 -7.952 6.927 1.00 97.44 230 VAL A C 1
ATOM 1764 O O . VAL A 1 230 ? -2.199 -7.894 6.172 1.00 97.44 230 VAL A O 1
ATOM 1767 N N . THR A 1 231 ? -1.324 -8.311 8.199 1.00 96.75 231 THR A N 1
ATOM 1768 C CA . THR A 1 231 ? -2.581 -8.558 8.898 1.00 96.75 231 THR A CA 1
ATOM 1769 C C . THR A 1 231 ? -2.806 -7.431 9.891 1.00 96.75 231 THR A C 1
ATOM 1771 O O . THR A 1 231 ? -2.021 -7.258 10.823 1.00 96.75 231 THR A O 1
ATOM 1774 N N . ILE A 1 232 ? -3.874 -6.661 9.697 1.00 96.06 232 ILE A N 1
ATOM 1775 C CA . ILE A 1 232 ? -4.354 -5.669 10.656 1.00 96.06 232 ILE A CA 1
ATOM 1776 C C . ILE A 1 232 ? -5.146 -6.395 11.738 1.00 96.06 232 ILE A C 1
ATOM 1778 O O . ILE A 1 232 ? -6.124 -7.094 11.453 1.00 96.06 232 ILE A O 1
ATOM 1782 N N . LEU A 1 233 ? -4.725 -6.215 12.988 1.00 94.25 233 LEU A N 1
ATOM 1783 C CA . LEU A 1 233 ? -5.437 -6.754 14.134 1.00 94.25 233 LEU A CA 1
ATOM 1784 C C . LEU A 1 233 ? -6.657 -5.880 14.452 1.00 94.25 233 LEU A C 1
ATOM 1786 O O . LEU A 1 233 ? -6.569 -4.648 14.420 1.00 94.25 233 LEU A O 1
ATOM 1790 N N . PRO A 1 234 ? -7.802 -6.495 14.773 1.00 89.06 234 PRO A N 1
ATOM 1791 C CA . PRO A 1 234 ? -9.007 -5.754 15.083 1.00 89.06 234 PRO A CA 1
ATOM 1792 C C . PRO A 1 234 ? -8.855 -5.009 16.414 1.00 89.06 234 PRO A C 1
ATOM 1794 O O . PRO A 1 234 ? -8.357 -5.551 17.400 1.00 89.06 234 PRO A O 1
ATOM 1797 N N . LEU A 1 235 ? -9.363 -3.777 16.481 1.00 84.50 235 LEU A N 1
ATOM 1798 C CA . LEU A 1 235 ? -9.402 -3.008 17.733 1.00 84.50 235 LEU A CA 1
ATOM 1799 C C . LEU A 1 235 ? -10.393 -3.596 18.753 1.00 84.50 235 LEU A C 1
ATOM 1801 O O . LEU A 1 235 ? -10.268 -3.371 19.956 1.00 84.50 235 LEU A O 1
ATOM 1805 N N . ARG A 1 236 ? -11.406 -4.328 18.273 1.00 85.81 236 ARG A N 1
ATOM 1806 C CA . ARG A 1 236 ? -12.443 -4.977 19.084 1.00 85.81 236 ARG A CA 1
ATOM 1807 C C . ARG A 1 236 ? -12.408 -6.478 18.842 1.00 85.81 236 ARG A C 1
ATOM 1809 O O . ARG A 1 236 ? -12.383 -6.902 17.696 1.00 85.81 236 ARG A O 1
ATOM 1816 N N . LYS A 1 237 ? -12.529 -7.277 19.906 1.00 85.56 237 LYS A N 1
ATOM 1817 C CA . LYS A 1 237 ? -12.514 -8.753 19.833 1.00 85.56 237 LYS A CA 1
ATOM 1818 C C . LYS A 1 237 ? -13.575 -9.364 18.905 1.00 85.56 237 LYS A C 1
ATOM 1820 O O . LYS A 1 237 ? -13.428 -10.509 18.510 1.00 85.56 237 LYS A O 1
ATOM 1825 N N . GLN A 1 238 ? -14.648 -8.629 18.612 1.00 88.38 238 GLN A N 1
ATOM 1826 C CA . GLN A 1 238 ? -15.754 -9.091 17.767 1.00 88.38 238 GLN A CA 1
ATOM 1827 C C . GLN A 1 238 ? -15.466 -8.928 16.268 1.00 88.38 238 GLN A C 1
ATOM 1829 O O . GLN A 1 238 ? -16.106 -9.582 15.452 1.00 88.38 238 GLN A O 1
ATOM 1834 N N . ASN A 1 239 ? -14.523 -8.055 15.901 1.00 86.31 239 ASN A N 1
ATOM 1835 C CA . ASN A 1 239 ? -14.205 -7.794 14.504 1.00 86.31 239 ASN A CA 1
ATOM 1836 C C . ASN A 1 239 ? -13.179 -8.822 14.021 1.00 86.31 239 ASN A C 1
ATOM 1838 O O . ASN A 1 239 ? -12.266 -9.188 14.760 1.00 86.31 239 ASN A O 1
ATOM 1842 N N . ALA A 1 240 ? -13.309 -9.262 12.772 1.00 89.88 240 ALA A N 1
ATOM 1843 C CA . ALA A 1 240 ? -12.305 -10.108 12.142 1.00 89.88 240 ALA A CA 1
ATOM 1844 C C . ALA A 1 240 ? -11.017 -9.314 11.863 1.00 89.88 240 ALA A C 1
ATOM 1846 O O . ALA A 1 240 ? -11.050 -8.095 11.664 1.00 89.88 240 ALA A O 1
ATOM 1847 N N . SER A 1 241 ? -9.878 -10.007 11.838 1.00 93.31 241 SER A N 1
ATOM 1848 C CA . SER A 1 241 ? -8.634 -9.427 11.335 1.00 93.31 241 SER A CA 1
ATOM 1849 C C . SER A 1 241 ? -8.733 -9.177 9.830 1.00 93.31 241 SER A C 1
ATOM 1851 O O . SER A 1 241 ? -9.384 -9.926 9.100 1.00 93.31 241 SER A O 1
ATOM 1853 N N . LEU A 1 242 ? -8.083 -8.112 9.360 1.00 94.31 242 LEU A N 1
ATOM 1854 C CA . LEU A 1 242 ? -8.072 -7.745 7.946 1.00 94.31 242 LEU A CA 1
ATOM 1855 C C . LEU A 1 242 ? -6.699 -8.050 7.353 1.00 94.31 242 LEU A C 1
ATOM 1857 O O . LEU A 1 242 ? -5.697 -7.476 7.773 1.00 94.31 242 LEU A O 1
ATOM 1861 N N . GLN A 1 243 ? -6.656 -8.937 6.366 1.00 95.50 243 GLN A N 1
ATOM 1862 C CA . GLN A 1 243 ? -5.433 -9.273 5.642 1.00 95.50 243 GLN A CA 1
ATOM 1863 C C . GLN A 1 243 ? -5.345 -8.446 4.362 1.00 95.50 243 GLN A C 1
ATOM 1865 O O . GLN A 1 243 ? -6.308 -8.363 3.602 1.00 95.50 243 GLN A O 1
ATOM 1870 N N . ILE A 1 244 ? -4.190 -7.829 4.123 1.00 96.38 244 ILE A N 1
ATOM 1871 C CA . ILE A 1 244 ? -3.961 -6.967 2.964 1.00 96.38 244 ILE A CA 1
ATOM 1872 C C . ILE A 1 244 ? -2.699 -7.434 2.258 1.00 96.38 244 ILE A C 1
ATOM 1874 O O . ILE A 1 244 ? -1.643 -7.611 2.870 1.00 96.38 244 ILE A O 1
ATOM 1878 N N . PHE A 1 245 ? -2.823 -7.610 0.948 1.00 96.44 245 PHE A N 1
ATOM 1879 C CA . PHE A 1 245 ? -1.773 -8.128 0.091 1.00 96.44 245 PHE A CA 1
ATOM 1880 C C . PHE A 1 245 ? -1.456 -7.120 -1.017 1.00 96.44 245 PHE A C 1
ATOM 1882 O O . PHE A 1 245 ? -2.305 -6.832 -1.858 1.00 96.44 245 PHE A O 1
ATOM 1889 N N . ASN A 1 246 ? -0.247 -6.554 -0.998 1.00 96.75 246 ASN A N 1
ATOM 1890 C CA . ASN A 1 246 ? 0.251 -5.665 -2.046 1.00 96.75 246 ASN A CA 1
ATOM 1891 C C . ASN A 1 246 ? 1.249 -6.440 -2.887 1.00 96.75 246 ASN A C 1
ATOM 1893 O O . ASN A 1 246 ? 2.270 -6.903 -2.382 1.00 96.75 246 ASN A O 1
ATOM 1897 N N . ILE A 1 247 ? 0.938 -6.561 -4.168 1.00 95.19 247 ILE A N 1
ATOM 1898 C CA . ILE A 1 247 ? 1.734 -7.292 -5.137 1.00 95.19 247 ILE A CA 1
ATOM 1899 C C . ILE A 1 247 ? 2.144 -6.359 -6.265 1.00 95.19 247 ILE A C 1
ATOM 1901 O O . ILE A 1 247 ? 1.369 -5.523 -6.740 1.00 95.19 247 ILE A O 1
ATOM 1905 N N . TYR A 1 248 ? 3.384 -6.518 -6.704 1.00 94.19 248 TYR A N 1
ATOM 1906 C CA . TYR A 1 248 ? 3.924 -5.829 -7.854 1.00 94.19 248 TYR A CA 1
ATOM 1907 C C . TYR A 1 248 ? 4.712 -6.808 -8.730 1.00 94.19 248 TYR A C 1
ATOM 1909 O O . TYR A 1 248 ? 5.635 -7.487 -8.283 1.00 94.19 248 TYR A O 1
ATOM 1917 N N . SER A 1 249 ? 4.361 -6.852 -10.013 1.00 92.50 249 SER A N 1
ATOM 1918 C CA . SER A 1 249 ? 5.057 -7.639 -11.030 1.00 92.50 249 SER A CA 1
ATOM 1919 C C . SER A 1 249 ? 5.864 -6.731 -11.948 1.00 92.50 249 SER A C 1
ATOM 1921 O O . SER A 1 249 ? 5.385 -5.690 -12.407 1.00 92.50 249 SER A O 1
ATOM 1923 N N . TRP A 1 250 ? 7.085 -7.146 -12.273 1.00 89.94 250 TRP A N 1
ATOM 1924 C CA . TRP A 1 250 ? 7.909 -6.423 -13.233 1.00 89.94 250 TRP A CA 1
ATOM 1925 C C . TRP A 1 250 ? 7.299 -6.479 -14.644 1.00 89.94 250 TRP A C 1
ATOM 1927 O O . TRP A 1 250 ? 6.982 -7.566 -15.121 1.00 89.94 250 TRP A O 1
ATOM 1937 N N . PRO A 1 251 ? 7.204 -5.348 -15.372 1.00 87.50 251 PRO A N 1
ATOM 1938 C CA . PRO A 1 251 ? 6.543 -5.291 -16.681 1.00 87.50 251 PRO A CA 1
ATOM 1939 C C . PRO A 1 251 ? 7.278 -6.090 -17.765 1.00 87.50 251 PRO A C 1
ATOM 1941 O O . PRO A 1 251 ? 6.728 -6.344 -18.832 1.00 87.50 251 PRO A O 1
ATOM 1944 N N . LYS A 1 252 ? 8.538 -6.474 -17.513 1.00 90.69 252 LYS A N 1
ATOM 1945 C CA . LYS A 1 252 ? 9.329 -7.305 -18.428 1.00 90.69 252 LYS A CA 1
ATOM 1946 C C . LYS A 1 252 ? 8.912 -8.776 -18.396 1.00 90.69 252 LYS A C 1
ATOM 1948 O O . LYS A 1 252 ? 9.144 -9.477 -19.377 1.00 90.69 252 LYS A O 1
ATOM 1953 N N . HIS A 1 253 ? 8.294 -9.240 -17.312 1.00 87.44 253 HIS A N 1
ATOM 1954 C CA . HIS A 1 253 ? 7.787 -10.603 -17.239 1.00 87.44 253 HIS A CA 1
ATOM 1955 C C . HIS A 1 253 ? 6.442 -10.661 -17.963 1.00 87.44 253 HIS A C 1
ATOM 1957 O O . HIS A 1 253 ? 5.407 -10.240 -17.451 1.00 87.44 253 HIS A O 1
ATOM 1963 N N . ARG A 1 254 ? 6.476 -11.144 -19.206 1.00 83.75 254 ARG A N 1
ATOM 1964 C CA . ARG A 1 254 ? 5.270 -11.456 -19.978 1.00 83.75 254 ARG A CA 1
ATOM 1965 C C . ARG A 1 254 ? 4.705 -12.786 -19.465 1.00 83.75 254 ARG A C 1
ATOM 1967 O O . ARG A 1 254 ? 5.477 -13.661 -19.091 1.00 83.75 254 ARG A O 1
ATOM 1974 N N . ASN A 1 255 ? 3.381 -12.942 -19.469 1.00 86.06 255 ASN A N 1
ATOM 1975 C CA . ASN A 1 255 ? 2.667 -14.166 -19.052 1.00 86.06 255 ASN A CA 1
ATOM 1976 C C . ASN A 1 255 ? 2.718 -14.495 -17.549 1.00 86.06 255 ASN A C 1
ATOM 1978 O O . ASN A 1 255 ? 2.614 -15.653 -17.153 1.00 86.06 255 ASN A O 1
ATOM 1982 N N . VAL A 1 256 ? 2.855 -13.480 -16.702 1.00 82.56 256 VAL A N 1
ATOM 1983 C CA . VAL A 1 256 ? 2.775 -13.644 -15.249 1.00 82.56 256 VAL A CA 1
ATOM 1984 C C . VAL A 1 256 ? 1.340 -14.001 -14.845 1.00 82.56 256 VAL A C 1
ATOM 1986 O O . VAL A 1 256 ? 0.421 -13.211 -15.056 1.00 82.56 256 VAL A O 1
ATOM 1989 N N . THR A 1 257 ? 1.138 -15.181 -14.256 1.00 88.31 257 THR A N 1
ATOM 1990 C CA . THR A 1 257 ? -0.166 -15.615 -13.732 1.00 88.31 257 THR A CA 1
ATOM 1991 C C . THR A 1 257 ? -0.230 -15.442 -12.219 1.00 88.31 257 THR A C 1
ATOM 1993 O O . THR A 1 257 ? 0.467 -16.134 -11.480 1.00 88.31 257 THR A O 1
ATOM 1996 N N . TYR A 1 258 ? -1.134 -14.592 -11.735 1.00 88.62 258 TYR A N 1
ATOM 1997 C CA . TYR A 1 258 ? -1.266 -14.317 -10.299 1.00 88.62 258 TYR A CA 1
ATOM 1998 C C . TYR A 1 258 ? -1.909 -15.449 -9.487 1.00 88.62 258 TYR A C 1
ATOM 2000 O O . TYR A 1 258 ? -1.875 -15.398 -8.263 1.00 88.62 258 TYR A O 1
ATOM 2008 N N . ASN A 1 259 ? -2.458 -16.483 -10.131 1.00 90.25 259 ASN A N 1
ATOM 2009 C CA . ASN A 1 259 ? -3.180 -17.568 -9.456 1.00 90.25 259 ASN A CA 1
ATOM 2010 C C . ASN A 1 259 ? -2.337 -18.258 -8.375 1.00 90.25 259 ASN A C 1
ATOM 2012 O O . ASN A 1 259 ? -2.802 -18.430 -7.253 1.00 90.25 259 ASN A O 1
ATOM 2016 N N . ALA A 1 260 ? -1.085 -18.604 -8.694 1.00 86.44 260 ALA A N 1
ATOM 2017 C CA . ALA A 1 260 ? -0.191 -19.274 -7.752 1.00 86.44 260 ALA A CA 1
ATOM 2018 C C . ALA A 1 260 ? 0.114 -18.400 -6.526 1.00 86.44 260 ALA A C 1
ATOM 2020 O O . ALA A 1 260 ? 0.173 -18.897 -5.406 1.00 86.44 260 ALA A O 1
ATOM 2021 N N . VAL A 1 261 ? 0.265 -17.089 -6.729 1.00 89.56 261 VAL A N 1
ATOM 2022 C CA . VAL A 1 261 ? 0.582 -16.152 -5.648 1.00 89.56 261 VAL A CA 1
ATOM 2023 C C . VAL A 1 261 ? -0.651 -15.829 -4.809 1.00 89.56 261 VAL A C 1
ATOM 2025 O O . VAL A 1 261 ? -0.553 -15.778 -3.591 1.00 89.56 261 VAL A O 1
ATOM 2028 N N . LEU A 1 262 ? -1.819 -15.664 -5.432 1.00 91.06 262 LEU A N 1
ATOM 2029 C CA . LEU A 1 262 ? -3.078 -15.381 -4.737 1.00 91.06 262 LEU A CA 1
ATOM 2030 C C . LEU A 1 262 ? -3.621 -16.590 -3.960 1.00 91.06 262 LEU A C 1
ATOM 2032 O O . LEU A 1 262 ? -4.361 -16.406 -2.997 1.00 91.06 262 LEU A O 1
ATOM 2036 N N . ALA A 1 263 ? -3.230 -17.814 -4.323 1.00 91.81 263 ALA A N 1
ATOM 2037 C CA . ALA A 1 263 ? -3.570 -19.010 -3.556 1.00 91.81 263 ALA A CA 1
ATOM 2038 C C . ALA A 1 263 ? -2.835 -19.082 -2.203 1.00 91.81 263 ALA A C 1
ATOM 2040 O O . ALA A 1 263 ? -3.375 -19.629 -1.243 1.00 91.81 263 ALA A O 1
ATOM 2041 N N . LYS A 1 264 ? -1.626 -18.511 -2.099 1.00 91.75 264 LYS A N 1
ATOM 2042 C CA . LYS A 1 264 ? -0.798 -18.591 -0.884 1.00 91.75 264 LYS A CA 1
ATOM 2043 C C . LYS A 1 264 ? -1.410 -17.895 0.341 1.00 91.75 264 LYS A C 1
ATOM 2045 O O . LYS A 1 264 ? -1.453 -18.539 1.386 1.00 91.75 264 LYS A O 1
ATOM 2050 N N . PRO A 1 265 ? -1.931 -16.651 0.258 1.00 91.19 265 PRO A N 1
ATOM 2051 C CA . PRO A 1 265 ? -2.650 -16.029 1.370 1.00 91.19 265 PRO A CA 1
ATOM 2052 C C . PRO A 1 265 ? -3.807 -16.891 1.893 1.00 91.19 265 PRO A C 1
ATOM 2054 O O . PRO A 1 265 ? -3.972 -17.036 3.101 1.00 91.19 265 PRO A O 1
ATOM 2057 N N . LEU A 1 266 ? -4.572 -17.510 0.986 1.00 90.69 266 LEU A N 1
ATOM 2058 C CA . LEU A 1 266 ? -5.717 -18.352 1.342 1.00 90.69 266 LEU A CA 1
ATOM 2059 C C . LEU A 1 266 ? -5.279 -19.631 2.069 1.00 90.69 266 LEU A C 1
ATOM 2061 O O . LEU A 1 266 ? -5.886 -20.018 3.064 1.00 90.69 266 LEU A O 1
ATOM 2065 N N . GLN A 1 267 ? -4.200 -20.266 1.605 1.00 90.94 267 GLN A N 1
ATOM 2066 C CA . GLN A 1 267 ? -3.611 -21.436 2.265 1.00 90.94 267 GLN A CA 1
ATOM 2067 C C . GLN A 1 267 ? -3.032 -21.087 3.640 1.00 90.94 267 GLN A C 1
ATOM 2069 O O . GLN A 1 267 ? -3.247 -21.823 4.601 1.00 90.94 267 GLN A O 1
ATOM 2074 N N . TRP A 1 268 ? -2.342 -19.947 3.750 1.00 90.88 268 TRP A N 1
ATOM 2075 C CA . TRP A 1 268 ? -1.808 -19.454 5.019 1.00 90.88 268 TRP A CA 1
ATOM 2076 C C . TRP A 1 268 ? -2.920 -19.202 6.040 1.00 90.88 268 TRP A C 1
ATOM 2078 O O . TRP A 1 268 ? -2.777 -19.542 7.212 1.00 90.88 268 TRP A O 1
ATOM 2088 N N . GLN A 1 269 ? -4.050 -18.649 5.594 1.00 86.81 269 GLN A N 1
ATOM 2089 C CA . GLN A 1 269 ? -5.210 -18.447 6.452 1.00 86.81 269 GLN A CA 1
ATOM 2090 C C . GLN A 1 269 ? -5.797 -19.781 6.933 1.00 86.81 269 GLN A C 1
ATOM 2092 O O . GLN A 1 269 ? -6.093 -19.908 8.116 1.00 86.81 269 GLN A O 1
ATOM 2097 N N . ALA A 1 270 ? -5.914 -20.780 6.053 1.00 88.69 270 ALA A N 1
ATOM 2098 C CA . ALA A 1 270 ? -6.458 -22.093 6.405 1.00 88.69 270 ALA A CA 1
ATOM 2099 C C . ALA A 1 270 ? -5.583 -22.879 7.400 1.00 88.69 270 ALA A C 1
ATOM 2101 O O . ALA A 1 270 ? -6.119 -23.637 8.197 1.00 88.69 270 ALA A O 1
ATOM 2102 N N . GLY A 1 271 ? -4.257 -22.706 7.368 1.00 87.00 271 GLY A N 1
ATOM 2103 C CA . GLY A 1 271 ? -3.336 -23.389 8.287 1.00 87.00 271 GLY A CA 1
ATOM 2104 C C . GLY A 1 271 ? -3.241 -22.777 9.690 1.00 87.00 271 GLY A C 1
ATOM 2105 O O . GLY A 1 271 ? -2.659 -23.396 10.575 1.00 87.00 271 GLY A O 1
ATOM 2106 N N . ASN A 1 272 ? -3.784 -21.572 9.891 1.00 77.06 272 ASN A N 1
ATOM 2107 C CA . ASN A 1 272 ? -3.696 -20.818 11.148 1.00 77.06 272 ASN A CA 1
ATOM 2108 C C . ASN A 1 272 ? -5.049 -20.650 11.868 1.00 77.06 272 ASN A C 1
ATOM 2110 O O . ASN A 1 272 ? -5.126 -19.895 12.840 1.00 77.06 272 ASN A O 1
ATOM 2114 N N . CYS A 1 273 ? -6.109 -21.298 11.376 1.00 58.03 273 CYS A N 1
ATOM 2115 C CA . CYS A 1 273 ? -7.414 -21.398 12.037 1.00 58.03 273 CYS A CA 1
ATOM 2116 C C . CYS A 1 273 ? -7.538 -22.745 12.749 1.00 58.03 273 CYS A C 1
ATOM 2118 O O . CYS A 1 273 ? -8.081 -22.742 13.875 1.00 58.03 273 CYS A O 1
#

Organism: Rhipicephalus microplus (NCBI:txid6941)

Foldseek 3Di:
DDDDDDDDDPPPDDDPDPVVVVVVVVVVVVVVVVVVVVVVVVVVQVVQVVDPQEDEDEDDPVVLVVVVVVVVVVVPPDDDDDDDDDDDDDDDDDDDDDDDDDDDDDDDDDDDDDPDDDDDDDDDDDDPPPPPPPDVPPPPVCPPVSRQYEYEDEQLEQPPPSSQVSVLVVQVPDPDRHQKYKYAQHAPDDDHPQFDKDADHNGIIMTGHPVWDKDWDDLVDDPQKGKTKIWTDDPDPPDDIDIDIHIDGDPPDPPDDCPVVVVSVVVVVVVVD

Secondary structure (DSSP, 8-state):
-----------------HHHHHHHHHHHHHHHHHHHHHHHHHHHHHHHHTSTTEEEEEPPHHHHHHHHHHHHHHHSSS----------------------------------------PPPPPP--------------TTGGGG---EEEEEEE-S---SHHHHHHHHHHHTTSSS--SEEEEES--SS---TTEEEEESSSSEEEEEETTS-EEEE-----TTEEEEEEEEPPSSTTSPPEEEEEEEE-TT-TT--THHHHHHHHHHHHHT-

pLDDT: mean 70.92, std 23.37, range [23.52, 98.12]

Sequence (273 aa):
MDSAPSQHGDDAVLFAPMEARLSSLETRMASIVTTIEDRVVATLQTVFNCIPGMRVTQLPQHALNSRRSKLKRVSNSQASWPLSQVAAVDEQSNSSTATSEVSTGLSSRAPVSPFALVDPPPLPLKYAPTMASNGPRSRGDRANSDLVTILQWNCQGFNPRTKRAALQLDLETYPHLPAVVALQKPGEHAALTNYTVYQRDAQSAFCMHRDYTTNQVDLDCDPLYSYVMVTILPLRKQNASLQIFNIYSWPKHRNVTYNAVLAKPLQWQAGNC